Protein AF-A0A7S3AMV1-F1 (afdb_monomer_lite)

Foldseek 3Di:
DVVVVVVVVVVVVVVVVVVVVVVVVVVVVVVLVVVLVVLVVQLVVQLVQQLFQAQLPPRHGDDQDAFFQQDADPPPQWTARSQVNHTQGHADPDCDCNHSNNSRQVCLLVPPRNLDHNDRHDGSVSSLVSSLVVSLVSLVVSLCVSLVVDDPPDPSNVSSVVVSVVVNVVSVVPDPVVVVVVVPDPPPPPPPPDPDDDDDDD

Secondary structure (DSSP, 8-state):
-HHHHHHHHHHHHHHHHHHHHHHHHHHHHHHHHHHHHHHHHHHHHHHHHHSS-B-TTT--B-----EE--EEPTTT-EEE-TTT--EEEE--S---TTSHHHHHHHHHHH-TT-SSTT--EE-HHHHHHHHHHHHHHHHHHHHHHHHHTS-TT-TTHHHHHHHHHHHHHHHTTT--HHHHHTTS------------------

Sequence (202 aa):
AHKEAMARRKESAAMGTRLKSAEIELALLRGELSAARARRELVLHRLRGELVTRCPVCASPYDSFSGCAAVKCTLCGEYFCPFCETPCG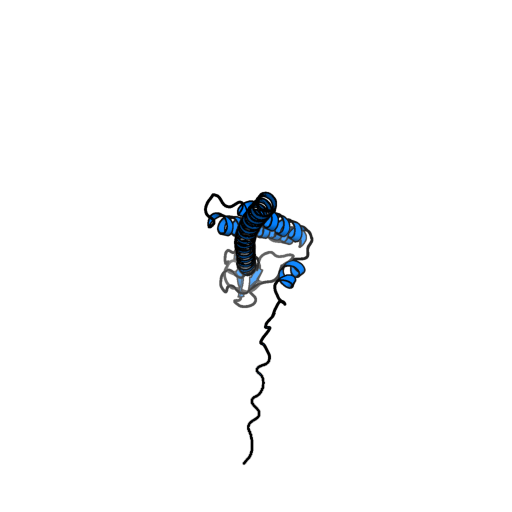EGDETDQPTSGYSICHAHLQHCTRNPKPGHYFLSTQEVDAFYACRQREVIQRVITEVGAGSEPGGGADEDLITFGATLVSSLQGQDMSLLLGELGTDSGSGVDPHPGSASGKG

Structure (mmCIF, N/CA/C/O backbone):
data_AF-A0A7S3AMV1-F1
#
_entry.id   AF-A0A7S3AMV1-F1
#
loop_
_atom_site.group_PDB
_atom_site.id
_atom_site.type_symbol
_atom_site.label_atom_id
_atom_site.label_alt_id
_atom_site.label_comp_id
_atom_site.label_asym_id
_atom_site.label_entity_id
_atom_site.label_seq_id
_atom_site.pdbx_PDB_ins_code
_atom_site.Cartn_x
_atom_site.Cartn_y
_atom_site.Cartn_z
_atom_site.occupancy
_atom_site.B_iso_or_equiv
_atom_site.auth_seq_id
_atom_site.auth_comp_id
_atom_site.auth_asym_id
_atom_site.auth_atom_id
_atom_site.pdbx_PDB_model_num
ATOM 1 N N . ALA A 1 1 ? -37.284 5.273 62.285 1.00 90.62 1 ALA A N 1
ATOM 2 C CA . ALA A 1 1 ? -36.918 3.839 62.253 1.00 90.62 1 ALA A CA 1
ATOM 3 C C . ALA A 1 1 ? -37.405 3.097 60.994 1.00 90.62 1 ALA A C 1
ATOM 5 O O . ALA A 1 1 ? -36.620 2.934 60.071 1.00 90.62 1 ALA A O 1
ATOM 6 N N . HIS A 1 2 ? -38.668 2.646 60.889 1.00 93.75 2 HIS A N 1
ATOM 7 C CA . HIS A 1 2 ? -39.090 1.765 59.774 1.00 93.75 2 HIS A CA 1
ATOM 8 C C . HIS A 1 2 ? -39.030 2.428 58.383 1.00 93.75 2 HIS A C 1
ATOM 10 O O . HIS A 1 2 ? -38.534 1.832 57.428 1.00 93.75 2 HIS A O 1
ATOM 16 N N . LYS A 1 3 ? -39.472 3.690 58.276 1.00 95.56 3 LYS A N 1
ATOM 17 C CA . LYS A 1 3 ? -39.407 4.464 57.022 1.00 95.56 3 LYS A CA 1
ATOM 18 C C . LYS A 1 3 ? -37.966 4.667 56.537 1.00 95.56 3 LYS A C 1
ATOM 20 O O . LYS A 1 3 ? -37.695 4.501 55.354 1.00 95.56 3 LYS A O 1
ATOM 25 N N . GLU A 1 4 ? -37.040 4.950 57.450 1.00 96.69 4 GLU A N 1
ATOM 26 C CA . GLU A 1 4 ? -35.614 5.122 57.135 1.00 96.69 4 GLU A CA 1
ATOM 27 C C . GLU A 1 4 ? -34.966 3.801 56.706 1.00 96.69 4 GLU A C 1
ATOM 29 O O . GLU A 1 4 ? -34.190 3.775 55.756 1.00 96.69 4 GLU A O 1
ATOM 34 N N . ALA A 1 5 ? -35.320 2.684 57.350 1.00 96.75 5 ALA A N 1
ATOM 35 C CA . ALA A 1 5 ? -34.841 1.363 56.946 1.00 96.75 5 ALA A CA 1
ATOM 36 C C . ALA A 1 5 ? -35.328 0.981 55.536 1.00 96.75 5 ALA A C 1
ATOM 38 O O . ALA A 1 5 ? -34.562 0.438 54.741 1.00 96.75 5 ALA A O 1
ATOM 39 N N . MET A 1 6 ? -36.584 1.299 55.199 1.00 96.44 6 MET A N 1
ATOM 40 C CA . MET A 1 6 ? -37.106 1.114 53.842 1.00 96.44 6 MET A CA 1
ATOM 41 C C . MET A 1 6 ? -36.402 2.012 52.819 1.00 96.44 6 MET A C 1
ATOM 43 O O . MET A 1 6 ? -36.078 1.536 51.733 1.00 96.44 6 MET A O 1
ATOM 47 N N . ALA A 1 7 ? -36.140 3.281 53.154 1.00 96.44 7 ALA A N 1
ATOM 48 C CA . ALA A 1 7 ? -35.413 4.202 52.279 1.00 96.44 7 ALA A CA 1
ATOM 49 C C . ALA A 1 7 ? -34.002 3.677 51.961 1.00 96.44 7 ALA A C 1
ATOM 51 O O . ALA A 1 7 ? -33.661 3.530 50.790 1.00 96.44 7 ALA A O 1
ATOM 52 N N . ARG A 1 8 ? -33.248 3.239 52.979 1.00 96.56 8 ARG A N 1
ATOM 53 C CA . ARG A 1 8 ? -31.908 2.647 52.802 1.00 96.56 8 ARG A CA 1
ATOM 54 C C . ARG A 1 8 ? -31.917 1.383 51.939 1.00 96.56 8 ARG A C 1
ATOM 56 O O . ARG A 1 8 ? -31.019 1.182 51.128 1.00 96.56 8 ARG A O 1
ATOM 63 N N . ARG A 1 9 ? -32.937 0.525 52.077 1.00 96.56 9 ARG A N 1
ATOM 64 C CA . ARG A 1 9 ? -33.093 -0.664 51.216 1.00 96.56 9 ARG A CA 1
ATOM 65 C C . ARG A 1 9 ? -33.365 -0.284 49.760 1.00 96.56 9 ARG A C 1
ATOM 67 O O . ARG A 1 9 ? -32.797 -0.906 48.867 1.00 96.56 9 ARG A O 1
ATOM 74 N N . LYS A 1 10 ? -34.197 0.734 49.517 1.00 96.81 10 LYS A N 1
ATOM 75 C CA . LYS A 1 10 ? -34.468 1.245 48.163 1.00 96.81 10 LYS A CA 1
ATOM 76 C C . LYS A 1 10 ? -33.218 1.858 47.530 1.00 96.81 10 LYS A C 1
ATOM 78 O O . LYS A 1 10 ? -32.928 1.561 46.377 1.00 96.81 10 LYS A O 1
ATOM 83 N N . GLU A 1 11 ? -32.462 2.650 48.285 1.00 97.31 11 GLU A N 1
ATOM 84 C CA . GLU A 1 11 ? -31.194 3.238 47.830 1.00 97.31 11 GLU A CA 1
ATOM 85 C C . GLU A 1 11 ? -30.147 2.165 47.517 1.00 97.31 11 GLU A C 1
ATOM 87 O O . GLU A 1 11 ? -29.534 2.199 46.454 1.00 97.31 11 GLU A O 1
ATOM 92 N N . SER A 1 12 ? -29.993 1.164 48.390 1.00 96.81 12 SER A N 1
ATOM 93 C CA . SER A 1 12 ? -29.078 0.040 48.163 1.00 96.81 12 SER A CA 1
ATOM 94 C C . SER A 1 12 ? -29.457 -0.771 46.919 1.00 96.81 12 SER A C 1
ATOM 96 O O . SER A 1 12 ? -28.587 -1.096 46.112 1.00 96.81 12 SER A O 1
ATOM 98 N N . ALA A 1 13 ? -30.750 -1.036 46.706 1.00 96.62 13 ALA A N 1
ATOM 99 C CA . ALA A 1 13 ? -31.224 -1.707 45.498 1.00 96.62 13 ALA A CA 1
ATOM 100 C C . ALA A 1 13 ? -30.953 -0.874 44.231 1.00 96.62 13 ALA A C 1
ATOM 102 O O . ALA A 1 13 ? -30.475 -1.418 43.238 1.00 96.62 13 ALA A O 1
ATOM 103 N N . ALA A 1 14 ? -31.193 0.441 44.278 1.00 96.88 14 ALA A N 1
ATOM 104 C CA . ALA A 1 14 ? -30.928 1.349 43.162 1.00 96.88 14 ALA A CA 1
ATOM 105 C C . ALA A 1 14 ? -29.426 1.494 42.855 1.00 96.88 14 ALA A C 1
ATOM 107 O O . ALA A 1 14 ? -29.033 1.618 41.698 1.00 96.88 14 ALA A O 1
ATOM 108 N N . MET A 1 15 ? -28.564 1.462 43.872 1.00 97.12 15 MET A N 1
ATOM 109 C CA . MET A 1 15 ? -27.115 1.442 43.671 1.00 97.12 15 MET A CA 1
ATOM 110 C C . MET A 1 15 ? -26.665 0.120 43.039 1.00 97.12 15 MET A C 1
ATOM 112 O O . MET A 1 15 ? -25.864 0.129 42.108 1.00 97.12 15 MET A O 1
ATOM 116 N N . GLY A 1 16 ? -27.225 -1.008 43.488 1.00 96.56 16 GLY A N 1
ATOM 117 C CA . GLY A 1 16 ? -26.936 -2.325 42.921 1.00 96.56 16 GLY A CA 1
ATOM 118 C C . GLY A 1 16 ? -27.331 -2.451 41.447 1.00 96.56 16 GLY A C 1
ATOM 119 O O . GLY A 1 16 ? -26.589 -3.045 40.667 1.00 96.56 16 GLY A O 1
ATOM 120 N N . THR A 1 17 ? -28.460 -1.869 41.030 1.00 96.44 17 THR A N 1
ATOM 121 C CA . THR A 1 17 ? -28.847 -1.849 39.608 1.00 96.44 17 THR A CA 1
ATOM 122 C C . THR A 1 17 ? -27.931 -0.958 38.771 1.00 96.44 17 THR A C 1
ATOM 124 O O . THR A 1 17 ? -27.561 -1.351 37.668 1.00 96.44 17 THR A O 1
ATOM 127 N N . ARG A 1 18 ? -27.504 0.197 39.299 1.00 97.50 18 ARG A N 1
ATOM 128 C CA . ARG A 1 18 ? -26.539 1.084 38.623 1.00 97.50 18 ARG A CA 1
ATOM 129 C C . ARG A 1 18 ? -25.177 0.421 38.427 1.00 97.50 18 ARG A C 1
ATOM 131 O O . ARG A 1 18 ? -24.628 0.514 37.337 1.00 97.50 18 ARG A O 1
ATOM 138 N N . LEU A 1 19 ? -24.666 -0.275 39.444 1.00 97.44 19 LEU A N 1
ATOM 139 C CA . LEU A 1 19 ? -23.399 -1.010 39.354 1.00 97.44 19 LEU A CA 1
ATOM 140 C C . LEU A 1 19 ? -23.452 -2.085 38.264 1.00 97.44 19 LEU A C 1
ATOM 142 O O . LEU A 1 19 ? -22.589 -2.106 37.396 1.00 97.44 19 LEU A O 1
ATOM 146 N N . LYS A 1 20 ? -24.516 -2.896 38.238 1.00 96.94 20 LYS A N 1
ATOM 147 C CA . LYS A 1 20 ? -24.709 -3.910 37.187 1.00 96.94 20 LYS A CA 1
ATOM 148 C C . LYS A 1 20 ? -24.812 -3.300 35.790 1.00 96.94 20 LYS A C 1
ATOM 150 O O . LYS A 1 20 ? -24.273 -3.851 34.839 1.00 96.94 20 LYS A O 1
ATOM 155 N N . SER A 1 21 ? -25.500 -2.165 35.658 1.00 96.25 21 SER A N 1
ATOM 156 C CA . SER A 1 21 ? -25.586 -1.447 34.382 1.00 96.25 21 SER A CA 1
ATOM 157 C C . SER A 1 21 ? -24.209 -0.972 33.910 1.00 96.25 21 SER A C 1
ATOM 159 O O . SER A 1 21 ? -23.873 -1.163 32.747 1.00 96.25 21 SER A O 1
ATOM 161 N N . ALA A 1 22 ? -23.401 -0.408 34.813 1.00 96.56 22 ALA A N 1
ATOM 162 C CA . ALA A 1 22 ? -22.046 0.045 34.502 1.00 96.56 22 ALA A CA 1
ATOM 163 C C . ALA A 1 22 ? -21.103 -1.122 34.150 1.00 96.56 22 ALA A C 1
ATOM 165 O O . ALA A 1 22 ? -20.267 -0.995 33.261 1.00 96.56 22 ALA A O 1
ATOM 166 N N . GLU A 1 23 ? -21.243 -2.277 34.809 1.00 97.06 23 GLU A N 1
ATOM 167 C CA . GLU A 1 23 ? -20.477 -3.489 34.481 1.00 97.06 23 GLU A CA 1
ATOM 168 C C . GLU A 1 23 ? -20.764 -3.985 33.058 1.00 97.06 23 GLU A C 1
ATOM 170 O O . GLU A 1 23 ? -19.833 -4.338 32.332 1.00 97.06 23 GLU A O 1
ATOM 175 N N . ILE A 1 24 ? -22.036 -3.975 32.643 1.00 96.56 24 ILE A N 1
ATOM 176 C CA . ILE A 1 24 ? -22.442 -4.346 31.280 1.00 96.56 24 ILE A CA 1
ATOM 177 C C . ILE A 1 24 ? -21.864 -3.355 30.263 1.00 96.56 24 ILE A C 1
ATOM 179 O O . ILE A 1 24 ? -21.280 -3.777 29.269 1.00 96.56 24 ILE A O 1
ATOM 183 N N . GLU A 1 25 ? -21.974 -2.052 30.525 1.00 96.19 25 GLU A N 1
ATOM 184 C CA . GLU A 1 25 ? -21.429 -1.004 29.654 1.00 96.19 25 GLU A CA 1
ATOM 185 C C . GLU A 1 25 ? -19.908 -1.143 29.469 1.00 96.19 25 GLU A C 1
ATOM 187 O O . GLU A 1 25 ? -19.412 -1.151 28.343 1.00 96.19 25 GLU A O 1
ATOM 192 N N . LEU A 1 26 ? -19.159 -1.365 30.555 1.00 95.56 26 LEU A N 1
ATOM 193 C CA . LEU A 1 26 ? -17.715 -1.607 30.486 1.00 95.56 26 LEU A CA 1
ATOM 194 C C . LEU A 1 26 ? -17.361 -2.882 29.711 1.00 95.56 26 LEU A C 1
ATOM 196 O O . LEU A 1 26 ? -16.342 -2.914 29.017 1.00 95.56 26 LEU A O 1
ATOM 200 N N . ALA A 1 27 ? -18.162 -3.942 29.835 1.00 95.06 27 ALA A N 1
ATOM 201 C CA . ALA A 1 27 ? -17.948 -5.174 29.083 1.00 95.06 27 ALA A CA 1
ATOM 202 C C . ALA A 1 27 ? -18.147 -4.957 27.573 1.00 95.06 27 ALA A C 1
ATOM 204 O O . ALA A 1 27 ? -17.332 -5.437 26.784 1.00 95.06 27 ALA A O 1
ATOM 205 N N . LEU A 1 28 ? -19.170 -4.188 27.183 1.00 92.81 28 LEU A N 1
ATOM 206 C CA . LEU A 1 28 ? -19.417 -3.816 25.787 1.00 92.81 28 LEU A CA 1
ATOM 207 C C . LEU A 1 28 ? -18.259 -2.986 25.218 1.00 92.81 28 LEU A C 1
ATOM 209 O O . LEU A 1 28 ? -17.680 -3.375 24.205 1.00 92.81 28 LEU A O 1
ATOM 213 N N . LEU A 1 29 ? -17.827 -1.937 25.927 1.00 90.69 29 LEU A N 1
ATOM 214 C CA . LEU A 1 29 ? -16.698 -1.093 25.510 1.00 90.69 29 LEU A CA 1
ATOM 215 C C . LEU A 1 29 ? -15.389 -1.886 25.359 1.00 90.69 29 LEU A C 1
ATOM 217 O O . LEU A 1 29 ? -14.604 -1.648 24.440 1.00 90.69 29 LEU A O 1
ATOM 221 N N . ARG A 1 30 ? -15.135 -2.862 26.241 1.00 92.38 30 ARG A N 1
ATOM 222 C CA . ARG A 1 30 ? -13.971 -3.758 26.117 1.00 92.38 30 ARG A CA 1
ATOM 223 C C . ARG A 1 30 ? -14.056 -4.642 24.876 1.00 92.38 30 ARG A C 1
ATOM 225 O O . ARG A 1 30 ? -13.037 -4.836 24.212 1.00 92.38 30 ARG A O 1
ATOM 232 N N . GLY A 1 31 ? -15.243 -5.166 24.571 1.00 90.50 31 GLY A N 1
ATOM 233 C CA . GLY A 1 31 ? -15.489 -5.943 23.358 1.00 90.50 31 GLY A CA 1
ATOM 234 C C . GLY A 1 31 ? -15.239 -5.119 22.095 1.00 90.50 31 GLY A C 1
ATOM 235 O O . GLY A 1 31 ? -14.501 -5.554 21.211 1.00 90.50 31 GLY A O 1
ATOM 236 N N . GLU A 1 32 ? -15.770 -3.898 22.047 1.00 89.31 32 GLU A N 1
ATOM 237 C CA . GLU A 1 32 ? -15.578 -2.964 20.932 1.00 89.31 32 GLU A CA 1
ATOM 238 C C . GLU A 1 32 ? -14.104 -2.598 20.731 1.00 89.31 32 GLU A C 1
ATOM 240 O O . GLU A 1 32 ? -13.592 -2.695 19.612 1.00 89.31 32 GLU A O 1
ATOM 245 N N . LEU A 1 33 ? -13.390 -2.262 21.813 1.00 87.88 33 LEU A N 1
ATOM 246 C CA . LEU A 1 33 ? -11.961 -1.943 21.765 1.00 87.88 33 LEU A CA 1
ATOM 247 C C . LEU A 1 33 ? -11.119 -3.142 21.304 1.00 87.88 33 LEU A C 1
ATOM 249 O O . LEU A 1 33 ? -10.192 -2.978 20.509 1.00 87.88 33 LEU A O 1
ATOM 253 N N . SER A 1 34 ? -11.428 -4.348 21.788 1.00 89.69 34 SER A N 1
ATOM 254 C CA . SER A 1 34 ? -10.748 -5.576 21.361 1.00 89.69 34 SER A CA 1
ATOM 255 C C . SER A 1 34 ? -10.961 -5.839 19.869 1.00 89.69 34 SER A C 1
ATOM 257 O O . SER A 1 34 ? -9.992 -6.091 19.151 1.00 89.69 34 SER A O 1
ATOM 259 N N . ALA A 1 35 ? -12.195 -5.693 19.382 1.00 88.44 35 ALA A N 1
ATOM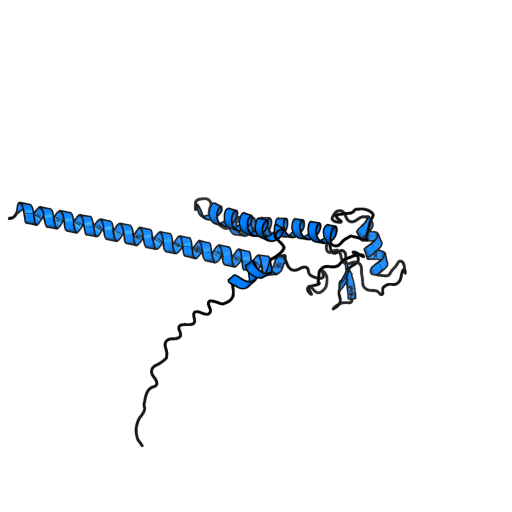 260 C CA . ALA A 1 35 ? -12.511 -5.847 17.968 1.00 88.44 35 ALA A CA 1
ATOM 261 C C . ALA A 1 35 ? -11.826 -4.773 17.101 1.00 88.44 35 ALA A C 1
ATOM 263 O O . ALA A 1 35 ? -11.308 -5.080 16.028 1.00 88.44 35 ALA A O 1
ATOM 264 N N . ALA A 1 36 ? -11.765 -3.522 17.571 1.00 87.06 36 ALA A N 1
ATOM 265 C CA . ALA A 1 36 ? -11.070 -2.437 16.878 1.00 87.06 36 ALA A CA 1
ATOM 266 C C . ALA A 1 36 ? -9.563 -2.697 16.753 1.00 87.06 36 ALA A C 1
ATOM 268 O O . ALA A 1 36 ? -8.988 -2.492 15.683 1.00 87.06 36 ALA A O 1
ATOM 269 N N . ARG A 1 37 ? -8.925 -3.207 17.814 1.00 88.62 37 ARG A N 1
ATOM 270 C CA . ARG A 1 37 ? -7.508 -3.605 17.783 1.00 88.62 37 ARG A CA 1
ATOM 271 C C . ARG A 1 37 ? -7.255 -4.729 16.784 1.00 88.62 37 ARG A C 1
ATOM 273 O O . ARG A 1 37 ? -6.361 -4.591 15.957 1.00 88.62 37 ARG A O 1
ATOM 280 N N . ALA A 1 38 ? -8.082 -5.775 16.802 1.00 90.31 38 ALA A N 1
ATOM 281 C CA . ALA A 1 38 ? -7.964 -6.888 15.860 1.00 90.31 38 ALA A CA 1
ATOM 282 C C . ALA A 1 38 ? -8.102 -6.428 14.395 1.00 90.31 38 ALA A C 1
ATOM 284 O O . ALA A 1 38 ? -7.333 -6.852 13.535 1.00 90.31 38 ALA A O 1
ATOM 285 N N . ARG A 1 39 ? -9.029 -5.499 14.104 1.00 89.69 39 ARG A N 1
ATOM 286 C CA . ARG A 1 39 ? -9.164 -4.903 12.761 1.00 89.69 39 ARG A CA 1
ATOM 287 C C . ARG A 1 39 ? -7.919 -4.123 12.341 1.00 89.69 39 ARG A C 1
ATOM 289 O O . ARG A 1 39 ? -7.461 -4.279 11.211 1.00 89.69 39 ARG A O 1
ATOM 296 N N . ARG A 1 40 ? -7.355 -3.303 13.235 1.00 89.94 40 ARG A N 1
ATOM 297 C CA . ARG A 1 40 ? -6.117 -2.553 12.953 1.00 89.94 40 ARG A CA 1
ATOM 298 C C . ARG A 1 40 ? -4.951 -3.493 12.667 1.00 89.94 40 ARG A C 1
ATOM 300 O O . ARG A 1 40 ? -4.241 -3.293 11.686 1.00 89.94 40 ARG A O 1
ATOM 307 N N . GLU A 1 41 ? -4.783 -4.531 13.480 1.00 89.75 41 GLU A N 1
ATOM 308 C CA . GLU A 1 41 ? -3.738 -5.538 13.286 1.00 89.75 41 GLU A CA 1
ATOM 309 C C . GLU A 1 41 ? -3.883 -6.257 11.940 1.00 89.75 41 GLU A C 1
ATOM 311 O O . GLU A 1 41 ? -2.900 -6.408 11.215 1.00 89.75 41 GLU A O 1
ATOM 316 N N . LEU A 1 42 ? -5.112 -6.611 11.552 1.00 92.12 42 LEU A N 1
ATOM 317 C CA . LEU A 1 42 ? -5.390 -7.207 10.248 1.00 92.12 42 LEU A CA 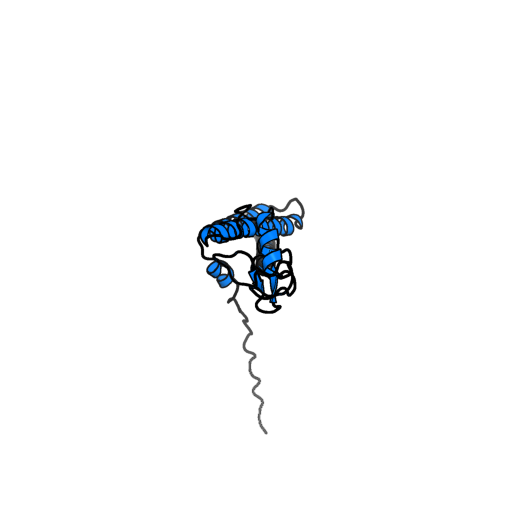1
ATOM 318 C C . LEU A 1 42 ? -5.015 -6.271 9.088 1.00 92.12 42 LEU A C 1
ATOM 320 O O . LEU A 1 42 ? -4.357 -6.711 8.144 1.00 92.12 42 LEU A O 1
ATOM 324 N N . VAL A 1 43 ? -5.387 -4.985 9.156 1.00 91.94 43 VAL A N 1
ATOM 325 C CA . VAL A 1 43 ? -4.985 -3.988 8.145 1.00 91.94 43 VAL A CA 1
ATOM 326 C C . VAL A 1 43 ? -3.465 -3.924 8.042 1.00 91.94 43 VAL A C 1
ATOM 328 O O . VAL A 1 43 ? -2.915 -4.051 6.952 1.00 91.94 43 VAL A O 1
ATOM 331 N N . LEU A 1 44 ? -2.769 -3.789 9.169 1.00 89.44 44 LEU A N 1
ATOM 332 C CA . LEU A 1 44 ? -1.311 -3.689 9.205 1.00 89.44 44 LEU A CA 1
ATOM 333 C C . LEU A 1 44 ? -0.628 -4.943 8.651 1.00 89.44 44 LEU A C 1
ATOM 335 O O . LEU A 1 44 ? 0.331 -4.837 7.885 1.00 89.44 44 LEU A O 1
ATOM 339 N N . HIS A 1 45 ? -1.141 -6.127 8.989 1.00 91.00 45 HIS A N 1
ATOM 340 C CA . HIS A 1 45 ? -0.655 -7.393 8.453 1.00 91.00 45 HIS A CA 1
ATOM 341 C C . HIS A 1 45 ? -0.768 -7.441 6.923 1.00 91.00 45 HIS A C 1
ATOM 343 O O . HIS A 1 45 ? 0.202 -7.785 6.247 1.00 91.00 45 HIS A O 1
ATOM 349 N N . ARG A 1 46 ? -1.913 -7.029 6.366 1.00 92.88 46 ARG A N 1
ATOM 350 C CA . ARG A 1 46 ? -2.113 -6.964 4.911 1.00 92.88 46 ARG A CA 1
ATOM 351 C C . ARG A 1 46 ? -1.201 -5.938 4.242 1.00 92.88 46 ARG A C 1
ATOM 353 O O . ARG A 1 46 ? -0.545 -6.253 3.251 1.00 92.88 46 ARG A O 1
ATOM 360 N N . LEU A 1 47 ? -1.089 -4.741 4.816 1.00 91.75 47 LEU A N 1
ATOM 361 C CA . LEU A 1 47 ? -0.241 -3.677 4.275 1.00 91.75 47 LEU A CA 1
ATOM 362 C C . LEU A 1 47 ? 1.238 -4.066 4.217 1.00 91.75 47 LEU A C 1
ATOM 364 O O . LEU A 1 47 ? 1.903 -3.748 3.236 1.00 91.75 47 LEU A O 1
ATOM 368 N N . ARG A 1 48 ? 1.756 -4.809 5.204 1.00 88.50 48 ARG A N 1
ATOM 369 C CA . ARG A 1 48 ? 3.139 -5.324 5.164 1.00 88.50 48 ARG A CA 1
ATOM 370 C C . ARG A 1 48 ? 3.412 -6.199 3.939 1.00 88.50 48 ARG A C 1
ATOM 372 O O . ARG A 1 48 ? 4.528 -6.197 3.432 1.00 88.50 48 ARG A O 1
ATOM 379 N N . GLY A 1 49 ? 2.419 -6.954 3.471 1.00 87.94 49 GLY A N 1
ATOM 380 C CA . GLY A 1 49 ? 2.547 -7.778 2.271 1.00 87.94 49 GLY A CA 1
ATOM 381 C C . GLY A 1 49 ? 2.432 -6.972 0.977 1.00 87.94 49 GLY A C 1
ATOM 382 O O . GLY A 1 49 ? 3.211 -7.199 0.052 1.00 87.94 49 GLY A O 1
ATOM 383 N N . GLU A 1 50 ? 1.478 -6.039 0.932 1.00 90.81 50 GLU A N 1
ATOM 384 C CA . GLU A 1 50 ? 1.067 -5.336 -0.291 1.00 90.81 50 GLU A CA 1
ATOM 385 C C . GLU A 1 50 ? 1.867 -4.053 -0.591 1.00 90.81 50 GLU A C 1
ATOM 387 O O . GLU A 1 50 ? 1.925 -3.635 -1.747 1.00 90.81 50 GLU A O 1
ATOM 392 N N . LEU A 1 51 ? 2.482 -3.416 0.415 1.00 90.94 51 LEU A N 1
ATOM 393 C CA . LEU A 1 51 ? 3.289 -2.198 0.227 1.00 90.94 51 LEU A CA 1
ATOM 394 C C . LEU A 1 51 ? 4.738 -2.485 -0.186 1.00 90.94 51 LEU A C 1
ATOM 396 O O . LEU A 1 51 ? 5.427 -1.578 -0.651 1.00 90.94 51 LEU A O 1
ATOM 400 N N . VAL A 1 52 ? 5.203 -3.725 -0.019 1.00 90.38 52 VAL A N 1
ATOM 401 C CA . VAL A 1 52 ? 6.538 -4.143 -0.458 1.00 90.38 52 VAL A CA 1
ATOM 402 C C . VAL A 1 52 ? 6.505 -4.382 -1.962 1.00 90.38 52 VAL A C 1
ATOM 404 O O . VAL A 1 52 ? 5.768 -5.238 -2.451 1.00 90.38 52 VAL A O 1
ATOM 407 N N . THR A 1 53 ? 7.333 -3.646 -2.691 1.00 91.81 53 THR A N 1
ATOM 408 C CA . THR A 1 53 ? 7.557 -3.836 -4.123 1.00 91.81 53 THR A CA 1
ATOM 409 C C . THR A 1 53 ? 8.245 -5.171 -4.379 1.00 91.81 53 THR A C 1
ATOM 411 O O . THR A 1 53 ? 9.260 -5.483 -3.756 1.00 91.81 53 THR A O 1
ATOM 414 N N . ARG A 1 54 ? 7.681 -5.992 -5.273 1.00 95.56 54 ARG A N 1
ATOM 415 C CA . ARG A 1 54 ? 8.145 -7.362 -5.537 1.00 95.56 54 ARG A CA 1
ATOM 416 C C . ARG A 1 54 ? 8.287 -7.632 -7.025 1.00 95.56 54 ARG A C 1
ATOM 418 O O . ARG A 1 54 ? 7.515 -7.128 -7.832 1.00 95.56 54 ARG A O 1
ATOM 425 N N . CYS A 1 55 ? 9.252 -8.474 -7.378 1.00 96.88 55 CYS A N 1
ATOM 426 C CA . CYS A 1 55 ? 9.376 -8.994 -8.730 1.00 96.88 55 CYS A CA 1
ATOM 427 C C . CYS A 1 55 ? 8.100 -9.775 -9.110 1.00 96.88 55 CYS A C 1
ATOM 429 O O . CYS A 1 55 ? 7.703 -10.664 -8.351 1.00 96.88 55 CYS A O 1
ATOM 431 N N . PRO A 1 56 ? 7.487 -9.516 -10.278 1.00 97.12 56 PRO A N 1
ATOM 432 C CA . PRO A 1 56 ? 6.256 -10.192 -10.694 1.00 97.12 56 PRO A CA 1
ATOM 433 C C . PRO A 1 56 ? 6.440 -11.682 -11.013 1.00 97.12 56 PRO A C 1
ATOM 435 O O . PRO A 1 56 ? 5.455 -12.409 -11.096 1.00 97.12 56 PRO A O 1
ATOM 438 N N . VAL A 1 57 ? 7.684 -12.146 -11.186 1.00 97.56 57 VAL A N 1
ATOM 439 C CA . VAL A 1 57 ? 7.994 -13.546 -11.518 1.00 97.56 57 VAL A CA 1
ATOM 440 C C . VAL A 1 57 ? 8.341 -14.359 -10.274 1.00 97.56 57 VAL A C 1
ATOM 442 O O . VAL A 1 57 ? 7.732 -15.397 -10.033 1.00 97.56 57 VAL A O 1
ATOM 445 N N . CYS A 1 58 ? 9.292 -13.897 -9.455 1.00 97.44 58 CYS A N 1
ATOM 446 C CA . CYS A 1 58 ? 9.777 -14.663 -8.298 1.00 97.44 58 CYS A CA 1
ATOM 447 C C . CYS A 1 58 ? 9.321 -14.127 -6.930 1.00 97.44 58 CYS A C 1
ATOM 449 O O . CYS A 1 58 ? 9.709 -14.680 -5.904 1.00 97.44 58 CYS A O 1
ATOM 451 N N . ALA A 1 59 ? 8.538 -13.042 -6.889 1.00 96.00 59 ALA A N 1
ATOM 452 C CA . ALA A 1 59 ? 8.048 -12.378 -5.674 1.00 96.00 59 ALA A CA 1
ATOM 453 C C . ALA A 1 59 ? 9.129 -11.857 -4.699 1.00 96.00 59 ALA A C 1
ATOM 455 O O . ALA A 1 59 ? 8.793 -11.421 -3.588 1.00 96.00 59 ALA A O 1
ATOM 456 N N . SER A 1 60 ? 10.406 -11.865 -5.106 1.00 95.94 60 SER A N 1
ATOM 457 C CA . SER A 1 60 ? 11.508 -11.272 -4.343 1.00 95.94 60 SER A CA 1
ATOM 458 C C . SER A 1 60 ? 11.299 -9.765 -4.201 1.00 95.94 60 SER A C 1
ATOM 460 O O . SER A 1 60 ? 10.963 -9.122 -5.203 1.00 95.94 60 SER A O 1
ATOM 462 N N . PRO A 1 61 ? 11.508 -9.184 -3.007 1.00 94.62 61 PRO A N 1
ATOM 463 C CA . PRO A 1 61 ? 11.499 -7.738 -2.856 1.00 94.62 61 PRO A CA 1
ATOM 464 C C . PRO A 1 61 ? 12.609 -7.100 -3.700 1.00 94.62 61 PRO A C 1
ATOM 466 O O . PRO A 1 61 ? 13.647 -7.725 -3.937 1.00 94.62 61 PRO A O 1
ATOM 469 N N . TYR A 1 62 ? 12.377 -5.871 -4.153 1.00 93.06 62 TYR A N 1
ATOM 470 C CA . TYR A 1 62 ? 13.388 -5.043 -4.810 1.00 93.06 62 TYR A CA 1
ATOM 471 C C . TYR A 1 62 ? 13.327 -3.608 -4.276 1.00 93.06 62 TYR A C 1
ATOM 473 O O . TYR A 1 62 ? 12.247 -3.126 -3.919 1.00 93.06 62 TYR A O 1
ATOM 481 N N . ASP A 1 63 ? 14.486 -2.954 -4.217 1.00 88.94 63 ASP A N 1
ATOM 482 C CA . ASP A 1 63 ? 14.636 -1.590 -3.706 1.00 88.94 63 ASP A CA 1
ATOM 483 C C . ASP A 1 63 ? 14.104 -0.534 -4.683 1.00 88.94 63 ASP A C 1
ATOM 485 O O . ASP A 1 63 ? 13.853 -0.799 -5.863 1.00 88.94 63 ASP A O 1
ATOM 489 N N . SER A 1 64 ? 13.953 0.701 -4.198 1.00 84.25 64 SER A N 1
ATOM 490 C CA . SER A 1 64 ? 13.685 1.827 -5.087 1.00 84.25 64 SER A CA 1
ATOM 491 C C . SER A 1 64 ? 14.828 1.995 -6.092 1.00 84.25 64 SER A C 1
ATOM 493 O O . SER A 1 64 ? 16.001 1.752 -5.810 1.00 84.25 64 SER A O 1
ATOM 495 N N . PHE A 1 65 ? 14.470 2.406 -7.303 1.00 88.56 65 PHE A N 1
ATOM 496 C CA . PHE A 1 65 ? 15.410 2.655 -8.387 1.00 88.56 65 PHE A CA 1
ATOM 497 C C . PHE A 1 65 ? 15.405 4.146 -8.729 1.00 88.56 65 PHE A C 1
ATOM 499 O O . PHE A 1 65 ? 14.440 4.864 -8.468 1.00 88.56 65 PHE A O 1
ATOM 506 N N . SER A 1 66 ? 16.486 4.613 -9.345 1.00 86.94 66 SER A N 1
ATOM 507 C CA . SER A 1 66 ? 16.571 5.957 -9.917 1.00 86.94 66 SER A CA 1
ATOM 508 C C . SER A 1 66 ? 17.239 5.891 -11.287 1.00 86.94 66 SER A C 1
ATOM 510 O O . SER A 1 66 ? 18.048 5.000 -11.550 1.00 86.94 66 SER A O 1
ATOM 512 N N . GLY A 1 67 ? 16.882 6.810 -12.185 1.00 93.25 67 GLY A N 1
ATOM 513 C CA . GLY A 1 67 ? 17.361 6.777 -13.561 1.00 93.25 67 GLY A CA 1
ATOM 514 C C . GLY A 1 67 ? 16.520 5.839 -14.421 1.00 93.25 67 GLY A C 1
ATOM 515 O O . GLY A 1 67 ? 15.357 6.138 -14.685 1.00 93.25 67 GLY A O 1
ATOM 516 N N . CYS A 1 68 ? 17.112 4.751 -14.917 1.00 95.50 68 CYS A N 1
ATOM 517 C CA . CYS A 1 68 ? 16.427 3.830 -15.823 1.00 95.50 68 CYS A CA 1
ATOM 518 C C . CYS A 1 68 ? 15.328 3.043 -15.094 1.00 95.50 68 CYS A C 1
ATOM 520 O O . CYS A 1 68 ? 15.586 2.390 -14.086 1.00 95.50 68 CYS A O 1
ATOM 522 N N . ALA A 1 69 ? 14.105 3.082 -15.622 1.00 96.69 69 ALA A N 1
ATOM 523 C CA . ALA A 1 69 ? 12.950 2.397 -15.050 1.00 96.69 69 ALA A CA 1
ATOM 524 C C . ALA A 1 69 ? 12.769 0.953 -15.543 1.00 96.69 69 ALA A C 1
ATOM 526 O O . ALA A 1 69 ? 11.778 0.319 -15.187 1.00 96.69 69 ALA A O 1
ATOM 527 N N . ALA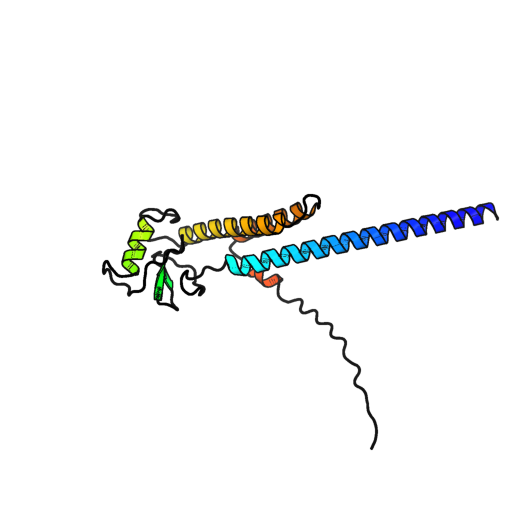 A 1 70 ? 13.689 0.421 -16.355 1.00 96.81 70 ALA A N 1
ATOM 528 C CA . ALA A 1 70 ? 13.728 -1.004 -16.676 1.00 96.81 70 ALA A CA 1
ATOM 529 C C . ALA A 1 70 ? 14.411 -1.761 -15.532 1.00 96.81 70 ALA A C 1
ATOM 531 O O . ALA A 1 70 ? 15.633 -1.903 -15.500 1.00 96.81 70 ALA A O 1
ATOM 532 N N . VAL A 1 71 ? 13.616 -2.214 -14.562 1.00 97.00 71 VAL A N 1
ATOM 533 C CA . VAL A 1 71 ? 14.134 -2.847 -13.345 1.00 97.00 71 VAL A CA 1
ATOM 534 C C . VAL A 1 71 ? 14.471 -4.305 -13.629 1.00 97.00 71 VAL A C 1
ATOM 536 O O . VAL A 1 71 ? 13.624 -5.054 -14.112 1.00 97.00 71 VAL A O 1
ATOM 539 N N . LYS A 1 72 ? 15.697 -4.714 -13.293 1.00 97.12 72 LYS A N 1
ATOM 540 C CA . LYS A 1 72 ? 16.134 -6.113 -13.324 1.00 97.12 72 LYS A CA 1
ATOM 541 C C . LYS A 1 72 ? 16.010 -6.728 -11.937 1.00 97.12 72 LYS A C 1
ATOM 543 O O . LYS A 1 72 ? 16.539 -6.191 -10.964 1.00 97.12 72 LYS A O 1
ATOM 548 N N . CYS A 1 73 ? 15.359 -7.879 -11.830 1.00 97.19 73 CYS A N 1
ATOM 549 C CA . CYS A 1 73 ? 15.374 -8.648 -10.595 1.00 97.19 73 CYS A CA 1
ATOM 550 C C . CYS A 1 73 ? 16.770 -9.239 -10.361 1.00 97.19 73 CYS A C 1
ATOM 552 O O . CYS A 1 73 ? 17.276 -9.998 -11.184 1.00 97.19 73 CYS A O 1
ATOM 554 N N . THR A 1 74 ? 17.374 -8.961 -9.208 1.00 95.94 74 THR A N 1
ATOM 555 C CA . THR A 1 74 ? 18.699 -9.490 -8.845 1.00 95.94 74 THR A CA 1
ATOM 556 C C . THR A 1 74 ? 18.696 -10.991 -8.559 1.00 95.94 74 THR A C 1
ATOM 558 O O . THR A 1 74 ? 19.739 -11.628 -8.668 1.00 95.94 74 THR A O 1
ATOM 561 N N . LEU A 1 75 ? 17.537 -11.563 -8.207 1.00 96.56 75 LEU A N 1
ATOM 562 C CA . LEU A 1 75 ? 17.410 -12.982 -7.875 1.00 96.56 75 LEU A CA 1
ATOM 563 C C . LEU A 1 75 ? 17.165 -13.863 -9.107 1.00 96.56 75 LEU A C 1
ATOM 565 O O . LEU A 1 75 ? 17.805 -14.900 -9.239 1.00 96.56 75 LEU A O 1
ATOM 569 N N . CYS A 1 76 ? 16.231 -13.478 -9.984 1.00 97.00 76 CYS A N 1
ATOM 570 C CA . CYS A 1 76 ? 15.864 -14.286 -11.157 1.00 97.00 76 CYS A CA 1
ATOM 571 C C . CYS A 1 76 ? 16.359 -13.726 -12.497 1.00 97.00 76 CYS A C 1
ATOM 573 O O . CYS A 1 76 ? 16.243 -14.406 -13.503 1.00 97.00 76 CYS A O 1
ATOM 575 N N . GLY A 1 77 ? 16.909 -12.509 -12.537 1.00 96.25 77 GLY A N 1
ATOM 576 C CA . GLY A 1 77 ? 17.427 -11.900 -13.768 1.00 96.25 77 GLY A CA 1
ATOM 577 C C . GLY A 1 77 ? 16.370 -11.308 -14.708 1.00 96.25 77 GLY A C 1
ATOM 578 O O . GLY A 1 77 ? 16.742 -10.632 -15.665 1.00 96.25 77 GLY A O 1
ATOM 579 N N . GLU A 1 78 ? 15.083 -11.507 -14.425 1.00 97.75 78 GLU A N 1
ATOM 580 C CA . GLU A 1 78 ? 13.962 -10.976 -15.206 1.00 97.75 78 GLU A CA 1
ATOM 581 C C . GLU A 1 78 ? 13.918 -9.438 -15.180 1.00 97.75 78 GLU A C 1
ATOM 583 O O . GLU A 1 78 ? 13.961 -8.829 -14.103 1.00 97.75 78 GLU A O 1
ATOM 588 N N . TYR A 1 79 ? 13.762 -8.810 -16.349 1.00 98.00 79 TYR A N 1
ATOM 589 C CA . TYR A 1 79 ? 13.397 -7.397 -16.456 1.00 98.00 79 TYR A CA 1
ATOM 590 C C . TYR A 1 79 ? 11.888 -7.219 -16.361 1.00 98.00 79 TYR A C 1
ATOM 592 O O . TYR A 1 79 ? 11.117 -8.005 -16.904 1.00 98.00 79 TYR A O 1
ATOM 600 N N . PHE A 1 80 ? 11.444 -6.148 -15.716 1.00 98.19 80 PHE A N 1
ATOM 601 C CA . PHE A 1 80 ? 10.025 -5.842 -15.610 1.00 98.19 80 PHE A CA 1
ATOM 602 C C . PHE A 1 80 ? 9.773 -4.343 -15.474 1.00 98.19 80 PHE A C 1
ATOM 604 O O . PHE A 1 80 ? 10.629 -3.558 -15.059 1.00 98.19 80 PHE A O 1
ATOM 611 N N . CYS A 1 81 ? 8.544 -3.952 -15.800 1.00 97.81 81 CYS A N 1
ATOM 612 C CA . CYS A 1 81 ? 8.067 -2.597 -15.584 1.00 97.81 81 CYS A CA 1
ATOM 613 C C . CYS A 1 81 ? 7.655 -2.416 -14.112 1.00 97.81 81 CYS A C 1
ATOM 615 O O . CYS A 1 81 ? 6.697 -3.055 -13.680 1.00 97.81 81 CYS A O 1
ATOM 617 N N . PRO A 1 82 ? 8.281 -1.520 -13.333 1.00 96.50 82 PRO A N 1
ATOM 618 C CA . PRO A 1 82 ? 7.966 -1.330 -11.912 1.00 96.50 82 PRO A CA 1
ATOM 619 C C . PRO A 1 82 ? 6.598 -0.671 -11.668 1.00 96.50 82 PRO A C 1
ATOM 621 O O . PRO A 1 82 ? 6.097 -0.659 -10.544 1.00 96.50 82 PRO A O 1
ATOM 624 N N . PHE A 1 83 ? 5.987 -0.102 -12.712 1.00 96.00 83 PHE A N 1
ATOM 625 C CA . PHE A 1 83 ? 4.725 0.630 -12.606 1.00 96.00 83 PHE A CA 1
ATOM 626 C C . PHE A 1 83 ? 3.501 -0.275 -12.795 1.00 96.00 83 PHE A C 1
ATOM 628 O O . PHE A 1 83 ? 2.532 -0.197 -12.039 1.00 96.00 83 PHE A O 1
ATOM 635 N N . CYS A 1 84 ? 3.527 -1.140 -13.811 1.00 96.62 84 CYS A N 1
ATOM 636 C CA . CYS A 1 84 ? 2.446 -2.087 -14.105 1.00 96.62 84 CYS A CA 1
ATOM 637 C C . CYS A 1 84 ? 2.797 -3.541 -13.765 1.00 96.62 84 CYS A C 1
ATOM 639 O O . CYS A 1 84 ? 1.945 -4.406 -13.935 1.00 96.62 84 CYS A O 1
ATOM 641 N N . GLU A 1 85 ? 4.028 -3.798 -13.318 1.00 96.25 85 GLU A N 1
ATOM 642 C CA . GLU A 1 85 ? 4.542 -5.116 -12.924 1.00 96.25 85 GLU A CA 1
ATOM 643 C C . GLU A 1 85 ? 4.491 -6.155 -14.051 1.00 96.25 85 GLU A C 1
ATOM 645 O O . GLU A 1 85 ? 4.436 -7.356 -13.811 1.00 96.25 85 GLU A O 1
ATOM 650 N N . THR A 1 86 ? 4.526 -5.703 -15.308 1.00 97.88 86 THR A N 1
ATOM 651 C CA . THR A 1 86 ? 4.572 -6.604 -16.465 1.00 97.88 86 THR A CA 1
ATOM 652 C C . THR A 1 86 ? 5.993 -7.151 -16.652 1.00 97.88 86 THR A C 1
ATOM 654 O O . THR A 1 86 ? 6.923 -6.345 -16.789 1.00 97.88 86 THR A O 1
ATOM 657 N N . PRO A 1 87 ? 6.180 -8.486 -16.670 1.00 98.06 87 PRO A N 1
ATOM 658 C CA . PRO A 1 87 ? 7.462 -9.110 -16.993 1.00 98.06 87 PRO A CA 1
ATOM 659 C C . PRO A 1 87 ? 7.829 -8.862 -18.462 1.00 98.06 87 PRO A C 1
ATOM 661 O O . PRO A 1 87 ? 6.957 -8.835 -19.331 1.00 98.06 87 PRO A O 1
ATOM 664 N N . CYS A 1 88 ? 9.111 -8.639 -18.732 1.00 97.75 88 CYS A N 1
ATOM 665 C CA . CYS A 1 88 ? 9.637 -8.250 -20.045 1.00 97.75 88 CYS A CA 1
ATOM 666 C C . CYS A 1 88 ? 10.682 -9.236 -20.593 1.00 97.75 88 CYS A C 1
ATOM 668 O O . CYS A 1 88 ? 11.163 -9.043 -21.707 1.00 97.75 88 CYS A O 1
ATOM 670 N N . GLY A 1 89 ? 10.996 -10.294 -19.850 1.00 96.38 89 GLY A N 1
ATOM 671 C CA . GLY A 1 89 ? 11.954 -11.338 -20.182 1.00 96.38 89 GLY A CA 1
ATOM 672 C C . GLY A 1 89 ? 13.297 -11.189 -19.469 1.00 96.38 89 GLY A C 1
ATOM 673 O O . GLY A 1 89 ? 13.648 -10.144 -18.912 1.00 96.38 89 GLY A O 1
ATOM 674 N N . GLU A 1 90 ? 14.084 -12.256 -19.540 1.00 94.56 90 GLU A N 1
ATOM 675 C CA . GLU A 1 90 ? 15.475 -12.284 -19.103 1.00 94.56 90 GLU A CA 1
ATOM 676 C C . GLU A 1 90 ? 16.403 -11.629 -20.143 1.00 94.56 90 GLU A C 1
ATOM 678 O O . GLU A 1 90 ? 16.063 -11.432 -21.315 1.00 94.56 90 GLU A O 1
ATOM 683 N N . GLY A 1 91 ? 17.618 -11.290 -19.719 1.00 88.25 91 GLY A N 1
ATOM 684 C CA . GLY A 1 91 ? 18.672 -10.840 -20.619 1.00 88.25 91 GLY A CA 1
ATOM 685 C C . GLY A 1 91 ? 19.773 -10.068 -19.911 1.00 88.25 91 GLY A C 1
ATOM 686 O O . GLY A 1 91 ? 19.744 -9.857 -18.696 1.00 88.25 91 GLY A O 1
ATOM 687 N N . ASP A 1 92 ? 20.738 -9.618 -20.699 1.00 88.69 92 ASP A N 1
ATOM 688 C CA . ASP A 1 92 ? 21.770 -8.684 -20.261 1.00 88.69 92 ASP A CA 1
ATOM 689 C C . ASP A 1 92 ? 21.427 -7.259 -20.704 1.00 88.69 92 ASP A C 1
ATOM 691 O O . ASP A 1 92 ? 20.550 -7.057 -21.549 1.00 88.69 92 ASP A O 1
ATOM 695 N N . GLU A 1 93 ? 22.147 -6.274 -20.159 1.00 87.69 93 GLU A N 1
ATOM 696 C CA . GLU A 1 93 ? 22.067 -4.844 -20.508 1.00 87.69 93 GLU A CA 1
ATOM 697 C C . GLU A 1 93 ? 22.660 -4.574 -21.902 1.00 87.69 93 GLU A C 1
ATOM 699 O O . GLU A 1 93 ? 23.568 -3.770 -22.096 1.00 87.69 93 GLU A O 1
ATOM 704 N N . THR A 1 94 ? 22.181 -5.316 -22.893 1.00 86.12 94 THR A N 1
ATOM 705 C CA . THR A 1 94 ? 22.553 -5.169 -24.293 1.00 86.12 94 THR A CA 1
ATOM 706 C C . THR A 1 94 ? 21.361 -4.615 -25.057 1.00 86.12 94 THR A C 1
ATOM 708 O O . THR A 1 94 ? 20.225 -5.068 -24.878 1.00 86.12 94 THR A O 1
ATOM 711 N N . ASP A 1 95 ? 21.622 -3.679 -25.969 1.00 81.00 95 ASP A N 1
ATOM 712 C CA . ASP A 1 95 ? 20.626 -3.098 -26.884 1.00 81.00 95 ASP A CA 1
ATOM 713 C C . ASP A 1 95 ? 20.206 -4.080 -28.000 1.00 81.00 95 ASP A C 1
ATOM 715 O O . ASP A 1 95 ? 19.885 -3.694 -29.125 1.00 81.00 95 ASP A O 1
ATOM 719 N N . GLN A 1 96 ? 20.216 -5.386 -27.719 1.00 91.44 96 GLN A N 1
ATOM 720 C CA . GLN A 1 96 ? 19.638 -6.364 -28.628 1.00 91.44 96 GLN A CA 1
ATOM 721 C C . GLN A 1 96 ? 18.110 -6.269 -28.565 1.00 91.44 96 GLN A C 1
ATOM 723 O O . GLN A 1 96 ? 17.548 -6.275 -27.473 1.00 91.44 96 GLN A O 1
ATOM 728 N N . PRO A 1 97 ? 17.406 -6.246 -29.708 1.00 90.81 97 PRO A N 1
ATOM 729 C CA . PRO A 1 97 ? 15.961 -6.011 -29.751 1.00 90.81 97 PRO A CA 1
ATOM 730 C C . PRO A 1 97 ? 15.132 -7.101 -29.056 1.00 90.81 97 PRO A C 1
ATOM 732 O O . PRO A 1 97 ? 13.964 -6.883 -28.752 1.00 90.81 97 PRO A O 1
ATOM 735 N N . THR A 1 98 ? 15.722 -8.272 -28.814 1.00 92.81 98 THR A N 1
ATOM 736 C CA . THR A 1 98 ? 15.087 -9.410 -28.141 1.00 92.81 98 THR A CA 1
ATOM 737 C C . THR A 1 98 ? 15.483 -9.546 -26.672 1.00 92.81 98 THR A C 1
ATOM 739 O O . THR A 1 98 ? 15.032 -10.488 -26.027 1.00 92.81 98 THR A O 1
ATOM 742 N N . SER A 1 99 ? 16.348 -8.674 -26.142 1.00 95.94 99 SER A N 1
ATOM 743 C CA . SER A 1 99 ? 16.713 -8.713 -24.724 1.00 95.94 99 SER A CA 1
ATOM 744 C C . SER A 1 99 ? 15.556 -8.202 -23.866 1.00 95.94 99 SER A C 1
ATOM 746 O O . SER A 1 99 ? 14.839 -7.277 -24.265 1.00 95.94 99 SER A O 1
ATOM 748 N N . GLY A 1 100 ? 15.406 -8.752 -22.655 1.00 95.81 100 GLY A N 1
ATOM 749 C CA . GLY A 1 100 ? 14.439 -8.236 -21.683 1.00 95.81 100 GLY A CA 1
ATOM 750 C C . GLY A 1 100 ? 14.603 -6.737 -21.411 1.00 95.81 100 GLY A C 1
ATOM 751 O O . GLY A 1 100 ? 13.616 -6.025 -21.237 1.00 95.81 100 GLY A O 1
ATOM 752 N N . TYR A 1 101 ? 15.837 -6.229 -21.492 1.00 96.56 101 TYR A N 1
ATOM 753 C CA . TYR A 1 101 ? 16.159 -4.805 -21.399 1.00 96.56 101 TYR A CA 1
ATOM 754 C C . TYR A 1 101 ? 15.486 -3.966 -22.503 1.00 96.56 101 TYR A C 1
ATOM 756 O O . TYR A 1 101 ? 14.729 -3.041 -22.194 1.00 96.56 101 TYR A O 1
ATOM 764 N N . SER A 1 102 ? 15.683 -4.311 -23.784 1.00 96.25 102 SER A N 1
ATOM 765 C CA . SER A 1 102 ? 15.058 -3.585 -24.906 1.00 96.25 102 SER A CA 1
ATOM 766 C C . SER A 1 102 ? 13.534 -3.697 -24.897 1.00 96.25 102 SER A C 1
ATOM 768 O O . SER A 1 102 ? 12.838 -2.708 -25.139 1.00 96.25 102 SER A O 1
ATOM 770 N N . ILE A 1 103 ? 13.003 -4.884 -24.585 1.00 97.25 103 ILE A N 1
ATOM 771 C CA . ILE A 1 103 ? 11.555 -5.112 -24.489 1.00 97.25 103 ILE A CA 1
ATOM 772 C C . ILE A 1 103 ? 10.958 -4.249 -23.370 1.00 97.25 103 ILE A C 1
ATOM 774 O O . ILE A 1 103 ? 9.933 -3.595 -23.575 1.00 97.25 103 ILE A O 1
ATOM 778 N N . CYS A 1 104 ? 11.621 -4.179 -22.212 1.00 97.62 104 CYS A N 1
ATOM 779 C CA . CYS A 1 104 ? 11.166 -3.364 -21.089 1.00 97.62 104 CYS A CA 1
ATOM 780 C C . CYS A 1 104 ? 11.191 -1.866 -21.415 1.00 97.62 104 CYS A C 1
ATOM 782 O O . CYS A 1 104 ? 10.254 -1.146 -21.066 1.00 97.62 104 CYS A O 1
ATOM 784 N N . HIS A 1 105 ? 12.211 -1.382 -22.125 1.00 97.12 105 HIS A N 1
ATOM 785 C CA . HIS A 1 105 ? 12.249 0.001 -22.606 1.00 97.12 105 HIS A CA 1
ATOM 786 C C . HIS A 1 105 ? 11.101 0.330 -23.558 1.00 97.12 105 HIS A C 1
ATOM 788 O O . HIS A 1 105 ? 10.419 1.340 -23.363 1.00 97.12 105 HIS A O 1
ATOM 794 N N . ALA A 1 106 ? 10.857 -0.527 -24.552 1.00 96.75 106 ALA A N 1
ATOM 795 C CA . ALA A 1 106 ? 9.741 -0.358 -25.475 1.00 96.75 106 ALA A CA 1
ATOM 796 C C . ALA A 1 106 ? 8.398 -0.354 -24.725 1.00 96.75 106 ALA A C 1
ATOM 798 O O . ALA A 1 106 ? 7.540 0.491 -24.981 1.00 96.75 106 ALA A O 1
ATOM 799 N N . HIS A 1 107 ? 8.234 -1.238 -23.735 1.00 97.75 107 HIS A N 1
ATOM 800 C CA . HIS A 1 107 ? 7.050 -1.259 -22.883 1.00 97.75 107 HIS A CA 1
ATOM 801 C C . HIS A 1 107 ? 6.879 0.049 -22.095 1.00 97.75 107 HIS A C 1
ATOM 803 O O . HIS A 1 107 ? 5.795 0.628 -22.097 1.00 97.75 107 HIS A O 1
ATOM 809 N N . LEU A 1 108 ? 7.930 0.541 -21.431 1.00 97.19 108 LEU A N 1
ATOM 810 C CA . LEU A 1 108 ? 7.872 1.745 -20.592 1.00 97.19 108 LEU A CA 1
ATOM 811 C C . LEU A 1 108 ? 7.420 2.988 -21.362 1.00 97.19 108 LEU A C 1
ATOM 813 O O . LEU A 1 108 ? 6.676 3.802 -20.815 1.00 97.19 108 LEU A O 1
ATOM 817 N N . GLN A 1 109 ? 7.804 3.112 -22.634 1.00 97.12 109 GLN A N 1
ATOM 818 C CA . GLN A 1 109 ? 7.372 4.216 -23.496 1.00 97.12 109 GLN A CA 1
ATOM 819 C C . GLN A 1 109 ? 5.851 4.244 -23.711 1.00 97.12 109 GLN A C 1
ATOM 821 O O . GLN A 1 109 ? 5.278 5.323 -23.868 1.00 97.12 109 GLN A O 1
ATOM 826 N N . HIS A 1 110 ? 5.199 3.081 -23.666 1.00 97.19 110 HIS A N 1
ATOM 827 C CA . HIS A 1 110 ? 3.764 2.914 -23.914 1.00 97.19 110 HIS A CA 1
ATOM 828 C C . HIS A 1 110 ? 2.960 2.514 -22.668 1.00 97.19 110 HIS A C 1
ATOM 830 O O . HIS A 1 110 ? 1.741 2.354 -22.739 1.00 97.19 110 HIS A O 1
ATOM 836 N N . CYS A 1 111 ? 3.618 2.349 -21.520 1.00 97.44 111 CYS A N 1
ATOM 837 C CA . CYS A 1 111 ? 2.976 1.933 -20.284 1.00 97.44 111 CYS A CA 1
ATOM 838 C C . CYS A 1 111 ? 2.034 3.029 -19.771 1.00 97.44 111 CYS A C 1
ATOM 840 O O . CYS A 1 111 ? 2.462 4.131 -19.433 1.00 97.44 111 CYS A O 1
ATOM 842 N N . THR A 1 112 ? 0.748 2.704 -19.635 1.00 97.25 112 THR A N 1
ATOM 843 C CA . THR A 1 112 ? -0.287 3.629 -19.141 1.00 97.25 112 THR A CA 1
ATOM 844 C C . THR A 1 112 ? -0.119 4.007 -17.671 1.00 97.25 112 THR A C 1
ATOM 846 O O . THR A 1 112 ? -0.695 4.994 -17.224 1.00 97.25 112 THR A O 1
ATOM 849 N N . ARG A 1 113 ? 0.662 3.226 -16.915 1.00 96.25 113 ARG A N 1
ATOM 850 C CA . ARG A 1 113 ? 0.991 3.485 -15.507 1.00 96.25 113 ARG A CA 1
ATOM 851 C C . ARG A 1 113 ? 2.306 4.231 -15.313 1.00 96.25 113 ARG A C 1
ATOM 853 O O . ARG A 1 113 ? 2.613 4.603 -14.186 1.00 96.25 113 ARG A O 1
ATOM 860 N N . ASN A 1 114 ? 3.089 4.433 -16.369 1.00 96.19 114 ASN A N 1
ATOM 861 C CA . ASN A 1 114 ? 4.315 5.209 -16.270 1.00 96.19 114 ASN A CA 1
ATOM 862 C C . ASN A 1 114 ? 3.950 6.676 -15.969 1.00 96.19 114 ASN A C 1
ATOM 864 O O . ASN A 1 114 ? 3.224 7.280 -16.763 1.00 96.19 114 ASN A O 1
ATOM 868 N N . PRO A 1 115 ? 4.441 7.275 -14.865 1.00 95.31 115 PRO A N 1
ATOM 869 C CA . PRO A 1 115 ? 4.138 8.668 -14.531 1.00 95.31 115 PRO A CA 1
ATOM 870 C C . PRO A 1 115 ? 4.704 9.660 -15.561 1.00 95.31 115 PRO A C 1
ATOM 872 O O . PRO A 1 115 ? 4.313 10.826 -15.567 1.00 95.31 115 PRO A O 1
ATOM 875 N N . LYS A 1 116 ? 5.595 9.204 -16.451 1.00 95.56 116 LYS A N 1
ATOM 876 C CA . LYS A 1 116 ? 6.184 9.990 -17.533 1.00 95.56 116 LYS A CA 1
ATOM 877 C C . LYS A 1 116 ? 6.110 9.241 -18.876 1.00 95.56 116 LYS A C 1
ATOM 879 O O . LYS A 1 116 ? 7.116 8.688 -19.329 1.00 95.56 116 LYS A O 1
ATOM 884 N N . PRO A 1 117 ? 4.933 9.206 -19.531 1.00 94.50 117 PRO A N 1
ATOM 885 C CA . PRO A 1 117 ? 4.747 8.496 -20.798 1.00 94.50 117 PRO A CA 1
ATOM 886 C C . PRO A 1 117 ? 5.763 8.917 -21.868 1.00 94.50 117 PRO A C 1
ATOM 888 O O . PRO A 1 117 ? 6.134 10.086 -21.954 1.00 94.50 117 PRO A O 1
ATOM 891 N N . GLY A 1 118 ? 6.223 7.966 -22.685 1.00 95.69 118 GLY A N 1
ATOM 892 C CA . GLY A 1 118 ? 7.257 8.197 -23.703 1.00 95.69 118 GLY A CA 1
ATOM 893 C C . GLY A 1 118 ? 8.697 8.264 -23.174 1.00 95.69 118 GLY A C 1
ATOM 894 O O . GLY A 1 118 ? 9.630 8.292 -23.973 1.00 95.69 118 GLY A O 1
ATOM 895 N N . HIS A 1 119 ? 8.907 8.234 -21.855 1.00 95.56 119 HIS A N 1
ATOM 896 C CA . HIS A 1 119 ? 10.232 8.258 -21.235 1.00 95.56 119 HIS A CA 1
ATOM 897 C C . HIS A 1 119 ? 10.444 7.040 -20.335 1.00 95.56 119 HIS A C 1
ATOM 899 O O . HIS A 1 119 ? 9.540 6.609 -19.632 1.00 95.56 119 HIS A O 1
ATOM 905 N N . TYR A 1 120 ? 11.663 6.508 -20.315 1.00 95.31 120 TYR A N 1
ATOM 906 C CA . TYR A 1 120 ? 12.063 5.414 -19.418 1.00 95.31 120 TYR A CA 1
ATOM 907 C C . TYR A 1 120 ? 13.146 5.838 -18.415 1.00 95.31 120 TYR A C 1
ATOM 909 O O . TYR A 1 120 ? 13.540 5.039 -17.574 1.00 95.31 120 TYR A O 1
ATOM 917 N N . PHE A 1 121 ? 13.591 7.099 -18.466 1.00 96.56 121 PHE A N 1
ATOM 918 C CA . PHE A 1 121 ? 14.438 7.708 -17.444 1.00 96.56 121 PHE A CA 1
ATOM 919 C C . PHE A 1 121 ? 13.612 8.634 -16.555 1.00 96.56 121 PHE A C 1
ATOM 921 O O . PHE A 1 121 ? 13.003 9.589 -17.048 1.00 96.56 121 PHE A O 1
ATOM 928 N N . LEU A 1 122 ? 13.620 8.359 -15.253 1.00 95.38 122 LEU A N 1
ATOM 929 C CA . LEU A 1 122 ? 12.904 9.125 -14.244 1.00 95.38 122 LEU A CA 1
ATOM 930 C C . LEU A 1 122 ? 13.844 9.549 -13.116 1.00 95.38 122 LEU A C 1
ATOM 932 O O . LEU A 1 122 ? 14.765 8.831 -12.720 1.00 95.38 122 LEU A O 1
ATOM 936 N N . SER A 1 123 ? 13.596 10.742 -12.595 1.00 95.06 123 SER A N 1
ATOM 937 C CA . SER A 1 123 ? 14.204 11.227 -11.362 1.00 95.06 123 SER A CA 1
ATOM 938 C C . SER A 1 123 ? 13.660 10.466 -10.152 1.00 95.06 123 SER A C 1
ATOM 940 O O . SER A 1 123 ? 12.536 9.963 -10.173 1.00 95.06 123 SER A O 1
ATOM 942 N N . THR A 1 124 ? 14.428 10.442 -9.062 1.00 91.94 124 THR A N 1
ATOM 943 C CA . THR A 1 124 ? 13.985 9.870 -7.780 1.00 91.94 124 THR A CA 1
ATOM 944 C C . THR A 1 124 ? 12.651 10.468 -7.326 1.00 91.94 124 THR A C 1
ATOM 946 O O . THR A 1 124 ? 11.758 9.732 -6.935 1.00 91.94 124 THR A O 1
ATOM 949 N N . GLN A 1 125 ? 12.458 11.782 -7.488 1.00 92.75 125 GLN A N 1
ATOM 950 C CA . GLN A 1 125 ? 11.210 12.457 -7.120 1.00 92.75 125 GLN A CA 1
ATOM 951 C C . GLN A 1 125 ? 9.992 11.935 -7.902 1.00 92.75 125 GLN A C 1
ATOM 953 O O . GLN A 1 125 ? 8.917 11.780 -7.327 1.00 92.75 125 GLN A O 1
ATOM 958 N N . GLU A 1 126 ? 10.140 11.666 -9.204 1.00 94.06 126 GLU A N 1
ATOM 959 C CA . GLU A 1 126 ? 9.057 11.117 -10.033 1.00 94.06 126 GLU A CA 1
ATOM 960 C C . GLU A 1 126 ? 8.719 9.672 -9.622 1.00 94.06 126 GLU A C 1
ATOM 962 O O . GLU A 1 126 ? 7.542 9.309 -9.553 1.00 94.06 126 GLU A O 1
ATOM 967 N N . VAL A 1 127 ? 9.738 8.861 -9.308 1.00 93.19 127 VAL A N 1
ATOM 968 C CA . VAL A 1 127 ? 9.570 7.478 -8.828 1.00 93.19 127 VAL A CA 1
ATOM 969 C C . VAL A 1 127 ? 8.895 7.453 -7.452 1.00 93.19 127 VAL A C 1
ATOM 971 O O . VAL A 1 127 ? 7.907 6.740 -7.264 1.00 93.19 127 VAL A O 1
ATOM 974 N N . ASP A 1 128 ? 9.362 8.279 -6.518 1.00 90.31 128 ASP A N 1
ATOM 975 C CA . ASP A 1 128 ? 8.798 8.396 -5.172 1.00 90.31 128 ASP A CA 1
ATOM 976 C C . ASP A 1 128 ? 7.343 8.872 -5.216 1.00 90.31 128 ASP A C 1
ATOM 978 O O . ASP A 1 128 ? 6.481 8.313 -4.536 1.00 90.31 128 ASP A O 1
ATOM 982 N N . ALA A 1 129 ? 7.032 9.862 -6.060 1.00 90.94 129 ALA A N 1
ATOM 983 C CA . ALA A 1 129 ? 5.668 10.355 -6.230 1.00 90.94 129 ALA A CA 1
ATOM 984 C C . ALA A 1 129 ? 4.719 9.266 -6.758 1.00 90.94 129 ALA A C 1
ATOM 986 O O . ALA A 1 129 ? 3.582 9.154 -6.284 1.00 90.94 129 ALA A O 1
ATOM 987 N N . PHE A 1 130 ? 5.181 8.438 -7.702 1.00 93.38 130 PHE A N 1
ATOM 988 C CA . PHE A 1 130 ? 4.411 7.295 -8.188 1.00 93.38 130 PHE A CA 1
ATOM 989 C C . PHE A 1 130 ? 4.135 6.290 -7.067 1.00 93.38 130 PHE A C 1
ATOM 991 O O . PHE A 1 130 ? 2.976 5.923 -6.847 1.00 93.38 130 PHE A O 1
ATOM 998 N N . TYR A 1 131 ? 5.165 5.869 -6.326 1.00 91.06 131 TYR A N 1
ATOM 999 C CA . TYR A 1 131 ? 4.982 4.896 -5.250 1.00 91.06 131 TYR A CA 1
ATOM 1000 C C . TYR A 1 131 ? 4.128 5.450 -4.113 1.00 91.06 131 TYR A C 1
ATOM 1002 O O . TYR A 1 131 ? 3.260 4.732 -3.628 1.00 91.06 131 TYR A O 1
ATOM 1010 N N . ALA A 1 132 ? 4.255 6.729 -3.763 1.00 89.75 132 ALA A N 1
ATOM 1011 C CA . ALA A 1 132 ? 3.366 7.373 -2.800 1.00 89.75 132 ALA A CA 1
ATOM 1012 C C . ALA A 1 132 ? 1.899 7.383 -3.276 1.00 89.75 132 ALA A C 1
ATOM 1014 O O . ALA A 1 132 ? 0.974 7.238 -2.476 1.00 89.75 132 ALA A O 1
ATOM 1015 N N . CYS A 1 133 ? 1.644 7.541 -4.580 1.00 91.31 133 CYS A N 1
ATOM 1016 C CA . CYS A 1 133 ? 0.298 7.396 -5.141 1.00 91.31 133 CYS A CA 1
ATOM 1017 C C . CYS A 1 133 ? -0.207 5.951 -5.017 1.00 91.31 133 CYS A C 1
ATOM 1019 O O . CYS A 1 133 ? -1.258 5.710 -4.425 1.00 91.31 133 CYS A O 1
ATOM 1021 N N . ARG A 1 134 ? 0.593 4.983 -5.472 1.00 92.56 134 ARG A N 1
ATOM 1022 C CA . ARG A 1 134 ? 0.265 3.554 -5.420 1.00 92.56 134 ARG A CA 1
ATOM 1023 C C . ARG A 1 134 ? 0.023 3.058 -3.990 1.00 92.56 134 ARG A C 1
ATOM 1025 O O . ARG A 1 134 ? -0.931 2.328 -3.744 1.00 92.56 134 ARG A O 1
ATOM 1032 N N . GLN A 1 135 ? 0.862 3.451 -3.035 1.00 90.56 135 GLN A N 1
ATOM 1033 C CA . GLN A 1 135 ? 0.730 3.066 -1.629 1.00 90.56 135 GLN A CA 1
ATOM 1034 C C . GLN A 1 135 ? -0.578 3.589 -1.025 1.00 90.56 135 GLN A C 1
ATOM 1036 O O . GLN A 1 135 ? -1.230 2.864 -0.277 1.00 90.56 135 GLN A O 1
ATOM 1041 N N . ARG A 1 136 ? -1.015 4.801 -1.396 1.00 90.56 136 ARG A N 1
ATOM 1042 C CA . ARG A 1 136 ? -2.324 5.331 -0.982 1.00 90.56 136 ARG A CA 1
ATOM 1043 C C . ARG A 1 136 ? -3.478 4.504 -1.536 1.00 90.56 136 ARG A C 1
ATOM 1045 O O . ARG A 1 136 ? -4.382 4.171 -0.776 1.00 90.56 136 ARG A O 1
ATOM 1052 N N . GLU A 1 137 ? -3.426 4.126 -2.813 1.00 92.44 137 GLU A N 1
ATOM 1053 C CA . GLU A 1 137 ? -4.441 3.252 -3.423 1.00 92.44 137 GLU A CA 1
ATOM 1054 C C . GLU A 1 137 ? -4.517 1.891 -2.717 1.00 92.44 137 GLU A C 1
ATOM 1056 O O . GLU A 1 137 ? -5.607 1.409 -2.408 1.00 92.44 137 GLU A O 1
ATOM 1061 N N . VAL A 1 138 ? -3.360 1.290 -2.413 1.00 92.69 138 VAL A N 1
ATOM 1062 C CA . VAL A 1 138 ? -3.272 0.026 -1.667 1.00 92.69 138 VAL A CA 1
ATOM 1063 C C . VAL A 1 138 ? -3.870 0.178 -0.269 1.00 92.69 138 VAL A C 1
ATOM 1065 O O . VAL A 1 138 ? -4.706 -0.633 0.120 1.00 92.69 138 VAL A O 1
ATOM 1068 N N . ILE A 1 139 ? -3.499 1.228 0.471 1.00 91.50 139 ILE A N 1
ATOM 1069 C CA . ILE A 1 139 ? -4.036 1.485 1.815 1.00 91.50 139 ILE A CA 1
ATOM 1070 C C . ILE A 1 139 ? -5.546 1.645 1.782 1.00 91.50 139 ILE A C 1
ATOM 1072 O O . ILE A 1 139 ? -6.246 0.999 2.561 1.00 91.50 139 ILE A O 1
ATOM 1076 N N . GLN A 1 140 ? -6.053 2.466 0.866 1.00 90.25 140 GLN A N 1
ATOM 1077 C CA . GLN A 1 140 ? -7.481 2.711 0.753 1.00 90.25 140 GLN A CA 1
ATOM 1078 C C . GLN A 1 140 ? -8.239 1.421 0.428 1.00 90.25 140 GLN A C 1
ATOM 1080 O O . GLN A 1 140 ? -9.220 1.114 1.100 1.00 90.25 140 GLN A O 1
ATOM 1085 N N . ARG A 1 141 ? -7.743 0.620 -0.525 1.00 94.38 141 ARG A N 1
ATOM 1086 C CA . ARG A 1 141 ? -8.325 -0.687 -0.852 1.00 94.38 141 ARG A CA 1
ATOM 1087 C C . ARG A 1 141 ? -8.352 -1.618 0.360 1.00 94.38 141 ARG A C 1
ATOM 1089 O O . ARG A 1 141 ? -9.408 -2.157 0.678 1.00 94.38 141 ARG A O 1
ATOM 1096 N N . VAL A 1 142 ? -7.220 -1.798 1.045 1.00 93.50 142 VAL A N 1
ATOM 1097 C CA . VAL A 1 142 ? -7.122 -2.706 2.202 1.00 93.50 142 VAL A CA 1
ATOM 1098 C C . VAL A 1 142 ? -8.082 -2.283 3.311 1.00 93.50 142 VAL A C 1
ATOM 1100 O O . VAL A 1 142 ? -8.755 -3.128 3.896 1.00 93.50 142 VAL A O 1
ATOM 1103 N N . ILE A 1 143 ? -8.184 -0.982 3.580 1.00 90.44 143 ILE A N 1
ATOM 1104 C CA . ILE A 1 143 ? -9.095 -0.447 4.594 1.00 90.44 143 ILE A CA 1
ATOM 1105 C C . ILE A 1 143 ? -10.549 -0.678 4.210 1.00 90.44 143 ILE A C 1
ATOM 1107 O O . ILE A 1 143 ? -11.314 -1.158 5.041 1.00 90.44 143 ILE A O 1
ATOM 1111 N N . THR A 1 144 ? -10.924 -0.404 2.960 1.00 89.75 144 THR A N 1
ATOM 1112 C CA . THR A 1 144 ? -12.283 -0.661 2.478 1.00 89.75 144 THR A CA 1
ATOM 1113 C C . THR A 1 144 ? -12.633 -2.146 2.546 1.00 89.75 144 THR A C 1
ATOM 1115 O O . THR A 1 144 ? -13.722 -2.483 2.993 1.00 89.75 144 THR A O 1
ATOM 1118 N N . GLU A 1 145 ? -11.728 -3.048 2.165 1.00 91.19 145 GLU A N 1
ATOM 1119 C CA . GLU A 1 145 ? -11.973 -4.495 2.218 1.00 91.19 145 GLU A CA 1
ATOM 1120 C C . GLU A 1 145 ? -12.103 -5.023 3.655 1.00 91.19 145 GLU A C 1
ATOM 1122 O O . GLU A 1 145 ? -12.957 -5.867 3.923 1.00 91.19 145 GLU A O 1
ATOM 1127 N N . VAL A 1 146 ? -11.292 -4.518 4.593 1.00 90.75 146 VAL A N 1
ATOM 1128 C CA . VAL A 1 146 ? -11.403 -4.888 6.016 1.00 90.75 146 VAL A CA 1
ATOM 1129 C C . VAL A 1 146 ? -12.650 -4.269 6.659 1.00 90.75 146 VAL A C 1
ATOM 1131 O O . VAL A 1 146 ? -13.304 -4.922 7.472 1.00 90.75 146 VAL A O 1
ATOM 1134 N N . GLY A 1 147 ? -13.011 -3.041 6.279 1.00 88.00 147 GLY A N 1
ATOM 1135 C CA . GLY A 1 147 ? -14.218 -2.356 6.744 1.00 88.00 147 GLY A CA 1
ATOM 1136 C C . GLY A 1 147 ? -15.503 -3.016 6.241 1.00 88.00 147 GLY A C 1
ATOM 1137 O O . GLY A 1 147 ? -16.395 -3.295 7.038 1.00 88.00 147 GLY A O 1
ATOM 1138 N N . ALA A 1 148 ? -15.567 -3.367 4.951 1.00 85.00 148 ALA A N 1
ATOM 1139 C CA . ALA A 1 148 ? -16.742 -3.963 4.305 1.00 85.00 148 ALA A CA 1
ATOM 1140 C C . ALA A 1 148 ? -17.129 -5.347 4.855 1.00 85.00 148 ALA A C 1
ATOM 1142 O O . ALA A 1 148 ? -18.267 -5.776 4.684 1.00 85.00 148 ALA A O 1
ATOM 1143 N N . GLY A 1 149 ? -16.209 -6.044 5.528 1.00 79.56 149 GLY A N 1
ATOM 1144 C CA . GLY A 1 149 ? -16.517 -7.277 6.258 1.00 79.56 149 GLY A CA 1
ATOM 1145 C C . GLY A 1 149 ? -17.288 -7.061 7.569 1.00 79.56 149 GLY A C 1
ATOM 1146 O O . GLY A 1 149 ? -17.647 -8.038 8.221 1.00 79.56 149 GLY A O 1
ATOM 1147 N N . SER A 1 150 ? -17.520 -5.810 7.979 1.00 73.62 150 SER A N 1
ATOM 1148 C CA . SER A 1 150 ? -18.248 -5.465 9.204 1.00 73.62 150 SER A CA 1
ATOM 1149 C C . SER A 1 150 ? -19.729 -5.232 8.900 1.00 73.62 150 SER A C 1
ATOM 1151 O O . SER A 1 150 ? -20.074 -4.524 7.957 1.00 73.62 150 SER A O 1
ATOM 1153 N N . GLU A 1 151 ? -20.615 -5.818 9.708 1.00 75.25 151 GLU A N 1
ATOM 1154 C CA . GLU A 1 151 ? -22.066 -5.643 9.569 1.00 75.25 151 GLU A CA 1
ATOM 1155 C C . GLU A 1 151 ? -22.447 -4.143 9.602 1.00 75.25 151 GLU A C 1
ATOM 1157 O O . GLU A 1 151 ? -21.978 -3.410 10.485 1.00 75.25 151 GLU A O 1
ATOM 1162 N N . PRO A 1 152 ? -23.300 -3.665 8.675 1.00 60.84 152 PRO A N 1
ATOM 1163 C CA . PRO A 1 152 ? -23.719 -2.269 8.620 1.00 60.84 152 PRO A CA 1
ATOM 1164 C C . PRO A 1 152 ? -24.554 -1.923 9.862 1.00 60.84 152 PRO A C 1
ATOM 1166 O O . PRO A 1 152 ? -25.730 -2.267 9.953 1.00 60.84 152 PRO A O 1
ATOM 1169 N N . GLY A 1 153 ? -23.942 -1.255 10.844 1.00 65.81 153 GLY A N 1
ATOM 1170 C CA . GLY A 1 153 ? -24.626 -0.835 12.074 1.00 65.81 153 GLY A CA 1
ATOM 1171 C C . GLY A 1 153 ? -23.726 -0.564 13.282 1.00 65.81 153 GLY A C 1
ATOM 1172 O O . GLY A 1 153 ? -24.167 0.088 14.224 1.00 65.81 153 GLY A O 1
ATOM 1173 N N . GLY A 1 154 ? -22.469 -1.017 13.272 1.00 62.31 154 GLY A N 1
ATOM 1174 C CA . GLY A 1 154 ? -21.497 -0.667 14.311 1.00 62.31 154 GLY A CA 1
ATOM 1175 C C . GLY A 1 154 ? -20.728 0.599 13.940 1.00 62.31 154 GLY A C 1
ATOM 1176 O O . GLY A 1 154 ? -20.123 0.639 12.874 1.00 62.31 154 GLY A O 1
ATOM 1177 N N . GLY A 1 155 ? -20.669 1.602 14.822 1.00 63.94 155 GLY A N 1
ATOM 1178 C CA . GLY A 1 155 ? -19.872 2.838 14.658 1.00 63.94 155 GLY A CA 1
ATOM 1179 C C . GLY A 1 155 ? -18.346 2.641 14.545 1.00 63.94 155 GLY A C 1
ATOM 1180 O O . GLY A 1 155 ? -17.583 3.582 14.712 1.00 63.94 155 GLY A O 1
ATOM 1181 N N . ALA A 1 156 ? -17.894 1.420 14.263 1.00 60.47 156 ALA A N 1
ATOM 1182 C CA . ALA A 1 156 ? -16.508 1.006 14.106 1.00 60.47 156 ALA A CA 1
ATOM 1183 C C . ALA A 1 156 ? -15.839 1.494 12.808 1.00 60.47 156 ALA A C 1
ATOM 1185 O O . ALA A 1 156 ? -14.622 1.352 12.676 1.00 60.47 156 ALA A O 1
ATOM 1186 N N . ASP A 1 157 ? -16.612 2.022 11.856 1.00 73.38 157 ASP A N 1
ATOM 1187 C CA . ASP A 1 157 ? -16.098 2.437 10.547 1.00 73.38 157 ASP A CA 1
ATOM 1188 C C . ASP A 1 157 ? -15.305 3.758 10.637 1.00 73.38 157 ASP A C 1
ATOM 1190 O O . ASP A 1 157 ? -14.245 3.893 10.027 1.00 73.38 157 ASP A O 1
ATOM 1194 N N . GLU A 1 158 ? -15.719 4.697 11.502 1.00 81.50 158 GLU A N 1
ATOM 1195 C CA . GLU A 1 158 ? -15.000 5.971 11.689 1.00 81.50 158 GLU A CA 1
ATOM 1196 C C . GLU A 1 158 ? -13.577 5.783 12.228 1.00 81.50 158 GLU A C 1
ATOM 1198 O O . GLU A 1 158 ? -12.650 6.464 11.781 1.00 81.50 158 GLU A O 1
ATOM 1203 N N . ASP A 1 159 ? -13.370 4.833 13.142 1.00 82.12 159 ASP A N 1
ATOM 1204 C CA . ASP A 1 159 ? -12.046 4.537 13.696 1.00 82.12 159 ASP A CA 1
ATOM 1205 C C . ASP A 1 159 ? -11.083 4.013 12.626 1.00 82.12 159 ASP A C 1
ATOM 1207 O O . ASP A 1 159 ? -9.890 4.330 12.649 1.00 82.12 159 ASP A O 1
ATOM 1211 N N . LEU A 1 160 ? -11.584 3.192 11.698 1.00 83.06 160 LEU A N 1
ATOM 1212 C CA . LEU A 1 160 ? -10.773 2.606 10.634 1.00 83.06 160 LEU A CA 1
ATOM 1213 C C . LEU A 1 160 ? -10.479 3.630 9.534 1.00 83.06 160 LEU A C 1
ATOM 1215 O O . LEU A 1 160 ? -9.352 3.688 9.041 1.00 83.06 160 LEU A O 1
ATOM 1219 N N . ILE A 1 161 ? -11.458 4.477 9.205 1.00 82.50 161 ILE A N 1
ATOM 1220 C CA . ILE A 1 161 ? -11.292 5.608 8.286 1.00 82.50 161 ILE A CA 1
ATOM 1221 C C . ILE A 1 161 ?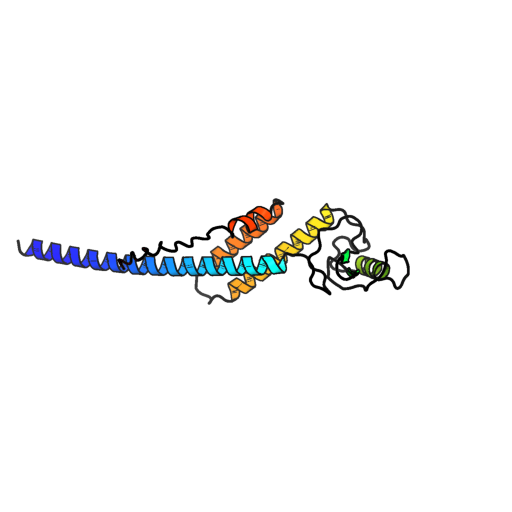 -10.264 6.596 8.846 1.00 82.50 161 ILE A C 1
ATOM 1223 O O . ILE A 1 161 ? -9.338 6.984 8.133 1.00 82.50 161 ILE A O 1
ATOM 1227 N N . THR A 1 162 ? -10.376 6.956 10.128 1.00 86.44 162 THR A N 1
ATOM 1228 C CA . THR A 1 162 ? -9.432 7.859 10.803 1.00 86.44 162 THR A CA 1
ATOM 1229 C C . THR A 1 162 ? -8.032 7.258 10.817 1.00 86.44 162 THR A C 1
ATOM 1231 O O . THR A 1 162 ? -7.075 7.919 10.420 1.00 86.44 162 THR A O 1
ATOM 1234 N N . PHE A 1 163 ? -7.912 5.979 11.187 1.00 85.06 163 PHE A N 1
ATOM 1235 C CA . PHE A 1 163 ? -6.646 5.251 11.130 1.00 85.06 163 PHE A CA 1
ATOM 1236 C C . PHE A 1 163 ? -6.046 5.251 9.715 1.00 85.06 163 PHE A C 1
ATOM 1238 O O . PHE A 1 163 ? -4.856 5.515 9.545 1.00 85.06 163 PHE A O 1
ATOM 1245 N N . GLY A 1 164 ? -6.868 5.035 8.689 1.00 81.75 164 GLY A N 1
ATOM 1246 C CA . GLY A 1 164 ? -6.457 5.123 7.291 1.00 81.75 164 GLY A CA 1
ATOM 1247 C C . GLY A 1 164 ? -5.960 6.489 6.869 1.00 81.75 164 GLY A C 1
ATOM 1248 O O . GLY A 1 164 ? -4.906 6.593 6.244 1.00 81.75 164 GLY A O 1
ATOM 1249 N N . ALA A 1 165 ? -6.683 7.540 7.244 1.00 82.62 165 ALA A N 1
ATOM 1250 C CA . ALA A 1 165 ? -6.279 8.915 6.991 1.00 82.62 165 ALA A CA 1
ATOM 1251 C C . ALA A 1 165 ? -4.938 9.237 7.670 1.00 82.62 165 ALA A C 1
ATOM 1253 O O . ALA A 1 165 ? -4.088 9.894 7.065 1.00 82.62 165 ALA A O 1
ATOM 1254 N N . THR A 1 166 ? -4.711 8.726 8.887 1.00 84.31 166 THR A N 1
ATOM 1255 C CA . THR A 1 166 ? -3.422 8.842 9.579 1.00 84.31 166 THR A CA 1
ATOM 1256 C C . THR A 1 166 ? -2.314 8.126 8.809 1.00 84.31 166 THR A C 1
ATOM 1258 O O . THR A 1 166 ? -1.299 8.752 8.524 1.00 84.31 166 THR A O 1
ATOM 1261 N N . LEU A 1 167 ? -2.518 6.871 8.387 1.00 83.69 167 LEU A N 1
ATOM 1262 C CA . LEU A 1 167 ? -1.531 6.121 7.595 1.00 83.69 167 LEU A CA 1
ATOM 1263 C C . LEU A 1 167 ? -1.168 6.838 6.285 1.00 83.69 167 LEU A C 1
ATOM 1265 O O . LEU A 1 167 ? 0.007 6.977 5.949 1.00 83.69 167 LEU A O 1
ATOM 1269 N N . VAL A 1 168 ? -2.174 7.332 5.560 1.00 81.00 168 VAL A N 1
ATOM 1270 C CA . VAL A 1 168 ? -1.991 8.088 4.311 1.00 81.00 168 VAL A CA 1
ATOM 1271 C C . VAL A 1 168 ? -1.225 9.393 4.544 1.00 81.00 168 VAL A C 1
ATOM 1273 O O . VAL A 1 168 ? -0.382 9.759 3.727 1.00 81.00 168 VAL A O 1
ATOM 1276 N N . SER A 1 169 ? -1.494 10.089 5.649 1.00 80.50 169 SER A N 1
ATOM 1277 C CA . SER A 1 169 ? -0.803 11.337 5.992 1.00 80.50 169 SER A CA 1
ATOM 1278 C C . SER A 1 169 ? 0.650 11.084 6.404 1.00 80.50 169 SER A C 1
ATOM 1280 O O . SER A 1 169 ? 1.540 11.821 5.990 1.00 80.50 169 SER A O 1
ATOM 1282 N N . SER A 1 170 ? 0.920 10.011 7.154 1.00 79.88 170 SER A N 1
ATOM 1283 C CA . SER A 1 170 ? 2.281 9.625 7.551 1.00 79.88 170 SER A CA 1
ATOM 1284 C C . SER A 1 170 ? 3.169 9.275 6.355 1.00 79.88 170 SER A C 1
ATOM 1286 O O . SER A 1 170 ? 4.352 9.610 6.359 1.00 79.88 170 SER A O 1
ATOM 1288 N N . LEU A 1 171 ? 2.603 8.693 5.292 1.00 71.44 171 LEU A N 1
ATOM 1289 C CA . LEU A 1 171 ? 3.334 8.427 4.048 1.00 71.44 171 LEU A CA 1
ATOM 1290 C C . LEU A 1 171 ? 3.892 9.690 3.378 1.00 71.44 171 LEU A C 1
ATOM 1292 O O . LEU A 1 171 ? 4.922 9.628 2.712 1.00 71.44 171 LEU A O 1
ATOM 1296 N N . GLN A 1 172 ? 3.244 10.843 3.557 1.00 65.19 172 GLN A N 1
ATOM 1297 C CA . GLN A 1 172 ? 3.709 12.112 2.990 1.00 65.19 172 GLN A CA 1
ATOM 1298 C C . GLN A 1 172 ? 4.923 12.686 3.745 1.00 65.19 172 GLN A C 1
ATOM 1300 O O . GLN A 1 172 ? 5.594 13.575 3.226 1.00 65.19 172 GLN A O 1
ATOM 1305 N N . GLY A 1 173 ? 5.220 12.169 4.945 1.00 60.41 173 GLY A N 1
ATOM 1306 C CA . GLY A 1 173 ? 6.297 12.626 5.830 1.00 60.41 173 GLY A CA 1
ATOM 1307 C C . GLY A 1 173 ? 7.622 11.857 5.730 1.00 60.41 173 GLY A C 1
ATOM 1308 O O . GLY A 1 173 ? 8.500 12.103 6.547 1.00 60.41 173 GLY A O 1
ATOM 1309 N N . GLN A 1 174 ? 7.780 10.951 4.754 1.00 56.38 174 GLN A N 1
ATOM 1310 C CA . GLN A 1 174 ? 9.006 10.177 4.463 1.00 56.38 174 GLN A CA 1
ATOM 1311 C C . GLN A 1 174 ? 9.494 9.158 5.515 1.00 56.38 174 GLN A C 1
ATOM 1313 O O . GLN A 1 174 ? 10.552 8.570 5.301 1.00 56.38 174 GLN A O 1
ATOM 1318 N N . ASP A 1 175 ? 8.747 8.847 6.581 1.00 58.97 175 ASP A N 1
ATOM 1319 C CA . ASP A 1 175 ? 9.188 7.820 7.540 1.00 58.97 175 ASP A CA 1
ATOM 1320 C C . ASP A 1 175 ? 8.114 6.768 7.869 1.00 58.97 175 ASP A C 1
ATOM 1322 O O . ASP A 1 175 ? 7.339 6.881 8.819 1.00 58.97 175 ASP A O 1
ATOM 1326 N N . MET A 1 176 ? 8.088 5.698 7.069 1.00 58.91 176 MET A N 1
ATOM 1327 C CA . MET A 1 176 ? 7.285 4.497 7.340 1.00 58.91 176 MET A CA 1
ATOM 1328 C C . MET A 1 176 ? 7.922 3.560 8.370 1.00 58.91 176 MET A C 1
ATOM 1330 O O . MET A 1 176 ? 7.267 2.615 8.820 1.00 58.91 176 MET A O 1
ATOM 1334 N N . SER A 1 177 ? 9.183 3.790 8.749 1.00 58.62 177 SER A N 1
ATOM 1335 C CA . SER A 1 177 ? 9.882 2.910 9.686 1.00 58.62 177 SER A CA 1
ATOM 1336 C C . SER A 1 177 ? 9.289 3.008 11.095 1.00 58.62 177 SER A C 1
ATOM 1338 O O . SER A 1 177 ? 9.173 1.993 11.783 1.00 58.62 177 SER A O 1
ATOM 1340 N N . LEU A 1 178 ? 8.775 4.185 11.470 1.00 56.78 178 LEU A N 1
ATOM 1341 C CA . LEU A 1 178 ? 8.097 4.409 12.750 1.00 56.78 178 LEU A CA 1
ATOM 1342 C C . LEU A 1 178 ? 6.769 3.645 12.858 1.00 56.78 178 LEU A C 1
ATOM 1344 O O . LEU A 1 178 ? 6.500 3.016 13.877 1.00 56.78 178 LEU A O 1
ATOM 1348 N N . LEU A 1 179 ? 5.973 3.611 11.786 1.00 58.72 179 LEU A N 1
ATOM 1349 C CA . LEU A 1 179 ? 4.672 2.926 11.778 1.00 58.72 179 LEU A CA 1
ATOM 1350 C C . LEU A 1 179 ? 4.787 1.400 11.883 1.00 58.72 179 LEU A C 1
ATOM 1352 O O . LEU A 1 179 ? 3.904 0.743 12.434 1.00 58.72 179 LEU A O 1
ATOM 1356 N N . LEU A 1 180 ? 5.863 0.819 11.349 1.00 58.03 180 LEU A N 1
ATOM 1357 C CA . LEU A 1 180 ? 6.106 -0.620 11.446 1.00 58.03 180 LEU A CA 1
ATOM 1358 C C . LEU A 1 180 ? 6.841 -1.011 12.737 1.00 58.03 180 LEU A C 1
ATOM 1360 O O . LEU A 1 180 ? 6.665 -2.145 13.190 1.00 58.03 180 LEU A O 1
ATOM 1364 N N . GLY A 1 181 ? 7.608 -0.091 13.332 1.00 58.22 181 GLY A N 1
ATOM 1365 C CA . GLY A 1 181 ? 8.381 -0.307 14.556 1.00 58.22 181 GLY A CA 1
ATOM 1366 C C . GLY A 1 181 ? 7.548 -0.390 15.840 1.00 58.22 181 GLY A C 1
ATOM 1367 O O . GLY A 1 181 ? 7.895 -1.160 16.732 1.00 58.22 181 GLY A O 1
ATOM 1368 N N . GLU A 1 182 ? 6.420 0.322 15.937 1.00 54.22 182 GLU A N 1
ATOM 1369 C CA . GLU A 1 182 ? 5.596 0.332 17.164 1.00 54.22 182 GLU A CA 1
ATOM 1370 C C . GLU A 1 182 ? 4.773 -0.951 17.392 1.00 54.22 182 GLU A C 1
ATOM 1372 O O . GLU A 1 182 ? 4.233 -1.174 18.471 1.00 54.22 182 GLU A O 1
ATOM 1377 N N . LEU A 1 183 ? 4.695 -1.840 16.401 1.00 53.53 183 LEU A N 1
ATOM 1378 C CA . LEU A 1 183 ? 3.868 -3.054 16.457 1.00 53.53 183 LEU A CA 1
ATOM 1379 C C . LEU A 1 183 ? 4.624 -4.298 16.935 1.00 53.53 183 LEU A C 1
ATOM 1381 O O . LEU A 1 183 ? 4.124 -5.413 16.783 1.00 53.53 183 LEU A O 1
ATOM 1385 N N . GLY A 1 184 ? 5.847 -4.138 17.434 1.00 51.38 184 GLY A N 1
ATOM 1386 C CA . GLY A 1 184 ? 6.761 -5.257 17.617 1.00 51.38 184 GLY A CA 1
ATOM 1387 C C . GLY A 1 184 ? 7.641 -5.178 18.849 1.00 51.38 184 GLY A C 1
ATOM 1388 O O . GLY A 1 184 ? 8.834 -5.381 18.697 1.00 51.38 184 GLY A O 1
ATOM 1389 N N . THR A 1 185 ? 7.099 -4.941 20.048 1.00 51.19 185 THR A N 1
ATOM 1390 C CA . THR A 1 185 ? 7.820 -5.277 21.300 1.00 51.19 185 THR A CA 1
ATOM 1391 C C . THR A 1 185 ? 6.951 -5.633 22.506 1.00 51.19 185 THR A C 1
ATOM 1393 O O . THR A 1 185 ? 7.525 -5.963 23.544 1.00 51.19 185 THR A O 1
ATOM 1396 N N . ASP A 1 186 ? 5.616 -5.679 22.417 1.00 47.59 186 ASP A N 1
ATOM 1397 C CA . ASP A 1 186 ? 4.795 -6.091 23.569 1.00 47.59 186 ASP A CA 1
ATOM 1398 C C . ASP A 1 186 ? 4.728 -7.627 23.691 1.00 47.59 186 ASP A C 1
ATOM 1400 O O . ASP A 1 186 ? 3.678 -8.268 23.674 1.00 47.59 186 ASP A O 1
ATOM 1404 N N . SER A 1 187 ? 5.908 -8.240 23.815 1.00 49.31 187 SER A N 1
ATOM 1405 C CA . SER A 1 187 ? 6.109 -9.585 24.347 1.00 49.31 187 SER A CA 1
ATOM 1406 C C . SER A 1 187 ? 5.839 -9.552 25.851 1.00 49.31 187 SER A C 1
ATOM 1408 O O . SER A 1 187 ? 6.719 -9.807 26.671 1.00 49.31 187 SER A O 1
ATOM 1410 N N . GLY A 1 188 ? 4.603 -9.230 26.229 1.00 51.34 188 GLY A N 1
ATOM 1411 C CA . GLY A 1 188 ? 4.071 -9.418 27.570 1.00 51.34 188 GLY A CA 1
ATOM 1412 C C . GLY A 1 188 ? 3.859 -10.902 27.859 1.00 51.34 188 GLY A C 1
ATOM 1413 O O . GLY A 1 188 ? 2.759 -11.319 28.209 1.00 51.34 188 GLY A O 1
ATOM 1414 N N . SER A 1 189 ? 4.899 -11.727 27.706 1.00 49.34 189 SER A N 1
ATOM 1415 C CA . SER A 1 189 ? 4.933 -13.067 28.278 1.00 49.34 189 SER A CA 1
ATOM 1416 C C . SER A 1 189 ? 5.186 -12.925 29.777 1.00 49.34 189 SER A C 1
ATOM 1418 O O . SER A 1 189 ? 6.290 -13.158 30.270 1.00 49.34 189 SER A O 1
ATOM 1420 N N . GLY A 1 190 ? 4.147 -12.526 30.508 1.00 47.44 190 GLY A N 1
ATOM 1421 C CA . GLY A 1 190 ? 4.019 -12.819 31.929 1.00 47.44 190 GLY A CA 1
ATOM 1422 C C . GLY A 1 190 ? 3.814 -14.320 32.099 1.00 47.44 190 GLY A C 1
ATOM 1423 O O . GLY A 1 190 ? 2.718 -14.774 32.398 1.00 47.44 190 GLY A O 1
ATOM 1424 N N . VAL A 1 191 ? 4.852 -15.109 31.822 1.00 57.19 191 VAL A N 1
ATOM 1425 C CA . VAL A 1 191 ? 4.944 -16.468 32.346 1.00 57.19 191 VAL A CA 1
ATOM 1426 C C . VAL A 1 191 ? 5.273 -16.318 33.820 1.00 57.19 191 VAL A C 1
ATOM 1428 O O . VAL A 1 191 ? 6.393 -15.955 34.182 1.00 57.19 191 VAL A O 1
ATOM 1431 N N . ASP A 1 192 ? 4.264 -16.537 34.659 1.00 56.72 192 ASP A N 1
ATOM 1432 C CA . ASP A 1 192 ? 4.441 -16.651 36.098 1.00 56.72 192 ASP A CA 1
ATOM 1433 C C . ASP A 1 192 ? 5.584 -17.640 36.387 1.00 56.72 192 ASP A C 1
ATOM 1435 O O . ASP A 1 192 ? 5.587 -18.756 35.850 1.00 56.72 192 ASP A O 1
ATOM 1439 N N . PRO A 1 193 ? 6.578 -17.266 37.210 1.00 60.03 193 PRO A N 1
ATOM 1440 C CA . PRO A 1 193 ? 7.632 -18.184 37.594 1.00 60.03 193 PRO A CA 1
ATOM 1441 C C . PRO A 1 193 ? 7.005 -19.355 38.356 1.00 60.03 193 PRO A C 1
ATOM 1443 O O . PRO A 1 193 ? 6.504 -19.204 39.470 1.00 60.03 193 PRO A O 1
ATOM 1446 N N . HIS A 1 194 ? 7.040 -20.538 37.742 1.00 62.09 194 HIS A N 1
ATOM 1447 C CA . HIS A 1 194 ? 6.690 -21.793 38.395 1.00 62.09 194 HIS A CA 1
ATOM 1448 C C . HIS A 1 194 ? 7.513 -21.923 39.693 1.00 62.09 194 HIS A C 1
ATOM 1450 O O . HIS A 1 194 ? 8.747 -21.902 39.626 1.00 62.09 194 HIS A O 1
ATOM 1456 N N . PRO A 1 195 ? 6.889 -22.078 40.875 1.00 66.62 195 PRO A N 1
ATOM 1457 C CA . PRO A 1 195 ? 7.633 -22.335 42.097 1.00 66.62 195 PRO A CA 1
ATOM 1458 C C . PRO A 1 195 ? 8.277 -23.719 41.991 1.00 66.62 195 PRO A C 1
ATOM 1460 O O . PRO A 1 195 ? 7.600 -24.749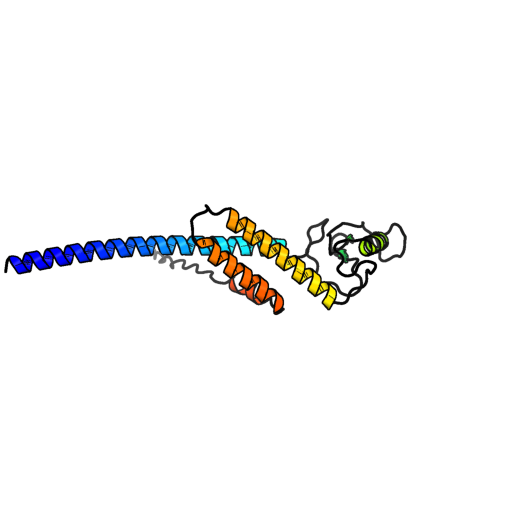 41.943 1.00 66.62 195 PRO A O 1
ATOM 1463 N N . GLY A 1 196 ? 9.608 -23.724 41.914 1.00 63.09 196 GLY A N 1
ATOM 1464 C CA . GLY A 1 196 ? 10.424 -24.928 41.928 1.00 63.09 196 GLY A CA 1
ATOM 1465 C C . GLY A 1 196 ? 10.096 -25.784 43.147 1.00 63.09 196 GLY A C 1
ATOM 1466 O O . GLY A 1 196 ? 10.231 -25.354 44.292 1.00 63.09 196 GLY A O 1
ATOM 1467 N N . SER A 1 197 ? 9.655 -27.010 42.881 1.00 63.56 197 SER A N 1
ATOM 1468 C CA . SER A 1 197 ? 9.450 -28.041 43.889 1.00 63.56 197 SER A CA 1
ATOM 1469 C C . SER A 1 197 ? 10.801 -28.488 44.443 1.00 63.56 197 SER A C 1
ATOM 1471 O O . SER A 1 197 ? 11.563 -29.181 43.773 1.00 63.56 197 SER A O 1
ATOM 1473 N N . ALA A 1 198 ? 11.089 -28.107 45.684 1.00 62.19 198 ALA A N 1
ATOM 1474 C CA . ALA A 1 198 ? 12.153 -28.705 46.473 1.00 62.19 198 ALA A CA 1
ATOM 1475 C C . ALA A 1 198 ? 11.724 -30.115 46.922 1.00 62.19 198 ALA A C 1
ATOM 1477 O O . ALA A 1 198 ? 10.962 -30.271 47.872 1.00 62.19 198 ALA A O 1
ATOM 1478 N N . SER A 1 199 ? 12.225 -31.143 46.238 1.00 67.75 199 SER A N 1
ATOM 1479 C CA . SER A 1 199 ? 12.396 -32.494 46.795 1.00 67.75 199 SER A CA 1
ATOM 1480 C C . SER A 1 199 ? 13.896 -32.646 47.072 1.00 67.75 199 SER A C 1
ATOM 1482 O O . SER A 1 199 ? 14.702 -32.372 46.196 1.00 67.75 199 SER A O 1
ATOM 1484 N N . GLY A 1 200 ? 14.394 -32.957 48.264 1.00 67.81 200 GLY A N 1
ATOM 1485 C CA . GLY A 1 200 ? 13.809 -33.788 49.305 1.00 67.81 200 GLY A CA 1
ATOM 1486 C C . GLY A 1 200 ? 14.565 -35.116 49.353 1.00 67.81 200 GLY A C 1
ATOM 1487 O O . GLY A 1 200 ? 14.146 -36.052 48.696 1.00 67.81 200 GLY A O 1
ATOM 1488 N N . LYS A 1 201 ? 15.665 -35.127 50.122 1.00 60.28 201 LYS A N 1
ATOM 1489 C CA . LYS A 1 201 ? 16.301 -36.236 50.871 1.00 60.28 201 LYS A CA 1
ATOM 1490 C C . LYS A 1 201 ? 16.401 -37.636 50.230 1.00 60.28 201 LYS A C 1
ATOM 1492 O O . LYS A 1 201 ? 15.394 -38.286 49.976 1.00 60.28 201 LYS A O 1
ATOM 1497 N N . GLY A 1 202 ? 17.631 -38.151 50.208 1.00 64.25 202 GLY A N 1
ATOM 1498 C CA . GLY A 1 202 ? 17.975 -39.566 50.051 1.00 64.25 202 GLY A CA 1
ATOM 1499 C C . GLY A 1 202 ? 19.478 -39.739 50.016 1.00 64.25 202 GLY A C 1
ATOM 1500 O O . GLY A 1 202 ? 20.011 -39.705 48.891 1.00 64.25 202 GLY A O 1
#

Organism: NCBI:txid156174

pLDDT: mean 86.31, std 14.02, range [47.44, 98.19]

Radius of gyration: 28.86 Å; chains: 1; bounding box: 62×52×92 Å